Protein AF-A0A0L6WCF5-F1 (afdb_monomer)

pLDDT: mean 91.57, std 10.22, range [34.69, 98.81]

Nearest PDB structures (foldseek):
  6hqv-assembly1_A  TM=8.364E-01  e=4.721E-19  Thermochaetoides thermophila DSM 1495
  6hqv-assembly1_B  TM=8.122E-01  e=1.112E-18  Thermochaetoides thermophila DSM 1495
  5swv-assembly1_C  TM=8.448E-01  e=2.293E-17  Schizosaccharomyces pombe 972h-
  1d1t-assembly1_B  TM=5.766E-01  e=4.416E-03  Homo sapiens
  1n8k-assembly1_B  TM=5.590E-01  e=5.242E-03  Equus caballus

Secondary structure (DSSP, 8-state):
---------SS--HHHHHHHTSTT--EEE--TTTTTTTGGGSSEE-HHHHHHT---EEEEEEETTEEEEEEE-HHHHHHHHHHHHHHHHH-TTS---TT--PPTTS-EEEEE-SSHHHHHHHHHHHHTT--SEEEE-S-HHHHHHHHHHTTTS-EEE--SHHHHHHHHSSTT---EEEEEE-S-SPPP-SHHHHHHHHHHHHHHHS---PPPPPSSSSPPPSS-EEEE---SSSS-HHHHHHHHTT-EEE-HHHHHHHHHHHHHHHHHHT--SHHHHH-TTSS-HHHHHHHHHHHHHPPPP---S----GGGT---S------

Solvent-accessible surface area (backbone atoms only — not comparable to full-atom values): 18101 Å² total; per-residue (Å²): 133,91,83,88,82,90,80,53,43,73,52,85,46,70,72,57,50,54,48,63,73,32,90,88,40,62,56,46,81,41,55,85,73,33,21,47,71,48,54,86,78,39,79,39,68,35,72,66,16,60,54,48,57,33,28,35,31,38,26,43,26,81,50,100,90,55,66,40,41,35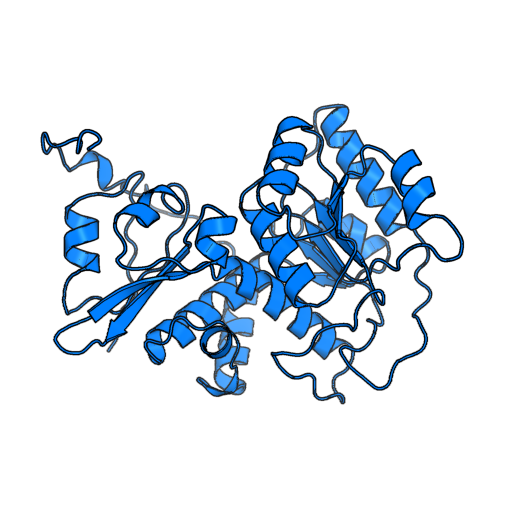,28,29,44,37,64,24,47,2,51,36,50,39,51,53,50,56,50,40,71,75,36,81,89,56,89,75,62,86,81,55,26,36,52,82,76,69,25,14,28,38,38,29,40,56,51,61,60,28,45,29,47,52,52,23,39,44,67,38,26,30,38,53,31,37,36,34,48,75,50,66,67,37,48,50,51,46,46,61,56,40,66,92,53,63,70,45,79,40,76,36,51,68,46,44,46,68,58,54,62,45,92,87,36,64,48,69,48,38,34,38,40,44,48,76,64,64,82,66,81,48,73,54,48,44,34,46,53,49,27,52,49,54,62,50,65,53,83,85,74,75,69,84,82,64,95,69,58,52,78,75,54,94,43,39,36,38,35,32,58,41,45,68,56,64,77,31,71,66,52,52,53,37,41,75,55,60,31,41,66,40,48,14,58,57,26,50,50,37,18,51,51,15,48,53,39,13,42,74,67,38,33,82,46,71,63,44,34,56,48,60,69,80,75,32,62,69,54,53,52,49,51,49,54,49,64,73,67,54,75,88,81,75,81,89,63,83,84,65,53,54,55,76,76,61,89,61,99,66,78,80,70,92,127

Foldseek 3Di:
DDDDDDDFAQADDPVNLCQCQDPNDLWDFADPPCQLRCVVSFPEEDPLCVLLSGFGIWFWADDDPGTTTYTDDLLLQLLLLLVVVLLCVQPVPDDADLQFADAALQAAEEEEEQHSSSLSNCVSNVSNRHPDYEYEYLDVVSVVSSCVSPVVHNYHYDQALVSCCVQPVDDVHGHHQEYEYDDELDDQDDPSSVRSVRNLLSNLQRDDDQDDADPGGRHRGPARAYEYLHVVPQCGPSLVSSVVSRHHYHGNLSSVLLSVQLNVQCSVVSHNDPCSSRDCPSVHPVVSVVSSVVSVPDDDDDDPDDDDHPNVVPPDPDPPPDD

Sequence (323 aa):
MNTYELWSTSKVTNAMLQTLFSEDCGGAAVTMPIKAAVMPYLDEISLESRIMGACNTIVKVPTNGGYKLVGQNTDILGIRNVLLRALRSQFPTRIISPEASYPAETGAGVIIGGGATTRSAAHALALLGLSPLFLVNRDPAEVEAVQSSLSHLTIIHLKNSDDVETYLGQSGSPKVLMMVGAIPATAPVTPEERGVYSTVTTILIIPYVKPAQIDEGLPFPDKRMFLEMTYKPRSTPMLKVALAHGWHGIDGIQATIEQGLAQQRMWYLSDPSLRAGSDRSIFGIELEDSTRKLGESMNDIIPTCTEVDRALFNDDADALTDH

Structure (mmCIF, N/CA/C/O backbone):
data_AF-A0A0L6WCF5-F1
#
_entry.id   AF-A0A0L6WCF5-F1
#
loop_
_atom_site.group_PDB
_atom_site.id
_atom_site.type_symbol
_atom_site.label_atom_id
_atom_site.label_alt_id
_atom_site.label_comp_id
_atom_site.label_asym_id
_atom_site.label_entity_id
_atom_site.label_seq_id
_atom_site.pdbx_PDB_ins_code
_atom_site.Cartn_x
_atom_site.Cartn_y
_atom_site.Cartn_z
_atom_site.occupancy
_atom_site.B_iso_or_equiv
_atom_site.auth_seq_id
_atom_site.auth_comp_id
_atom_site.auth_asym_id
_atom_site.auth_atom_id
_atom_site.pdbx_PDB_model_num
ATOM 1 N N . MET A 1 1 ? 5.079 -13.343 -27.731 1.00 66.06 1 MET A N 1
ATOM 2 C CA . MET A 1 1 ? 4.719 -13.918 -26.417 1.00 66.06 1 MET A CA 1
ATOM 3 C C . MET A 1 1 ? 5.589 -13.200 -25.409 1.00 66.06 1 MET A C 1
ATOM 5 O O . MET A 1 1 ? 6.790 -13.176 -25.627 1.00 66.06 1 MET A O 1
ATOM 9 N N . ASN A 1 2 ? 5.001 -12.555 -24.404 1.00 82.81 2 ASN A N 1
ATOM 10 C CA . ASN A 1 2 ? 5.774 -11.812 -23.406 1.00 82.81 2 ASN A CA 1
ATOM 11 C C . ASN A 1 2 ? 6.258 -12.789 -22.329 1.00 82.81 2 ASN A C 1
ATOM 13 O O . ASN A 1 2 ? 5.497 -13.670 -21.924 1.00 82.81 2 ASN A O 1
ATOM 17 N N . THR A 1 3 ? 7.501 -12.641 -21.883 1.00 91.88 3 THR A N 1
ATOM 18 C CA . THR A 1 3 ? 8.080 -13.414 -20.779 1.00 91.88 3 THR A CA 1
ATOM 19 C C . THR A 1 3 ? 8.277 -12.516 -19.560 1.00 91.88 3 THR A C 1
ATOM 21 O O . THR A 1 3 ? 8.364 -11.295 -19.677 1.00 91.88 3 THR A O 1
ATOM 24 N N . TYR A 1 4 ? 8.296 -13.122 -18.374 1.00 92.81 4 TYR A N 1
ATOM 25 C CA . TYR A 1 4 ? 8.634 -12.448 -17.125 1.00 92.81 4 TYR A CA 1
ATOM 26 C C . TYR A 1 4 ? 9.780 -13.218 -16.478 1.00 92.81 4 TYR A C 1
ATOM 28 O O . TYR A 1 4 ? 9.655 -14.420 -16.241 1.00 92.81 4 TYR A O 1
ATOM 36 N N . GLU A 1 5 ? 10.892 -12.541 -16.209 1.00 92.19 5 GLU A N 1
ATOM 37 C CA . GLU A 1 5 ? 12.135 -13.180 -15.778 1.00 92.19 5 GLU A CA 1
ATOM 38 C C . GLU A 1 5 ? 12.673 -12.551 -14.494 1.00 92.19 5 GLU A C 1
ATOM 40 O O . GLU A 1 5 ? 12.514 -11.357 -14.240 1.00 92.19 5 GLU A O 1
ATOM 45 N N . LEU A 1 6 ? 13.323 -13.373 -13.667 1.00 91.69 6 LEU A N 1
ATOM 46 C CA . LEU A 1 6 ? 13.958 -12.912 -12.437 1.00 91.69 6 LEU A CA 1
ATOM 47 C C . LEU A 1 6 ? 15.334 -12.299 -12.735 1.00 91.69 6 LEU A C 1
ATOM 49 O O . LEU A 1 6 ? 16.196 -12.923 -13.366 1.00 91.69 6 LEU A O 1
ATOM 53 N N . TRP A 1 7 ? 15.570 -11.111 -12.178 1.00 92.25 7 TRP A N 1
ATOM 54 C CA . TRP A 1 7 ? 16.884 -10.479 -12.115 1.00 92.25 7 TRP A CA 1
ATOM 55 C C . TRP A 1 7 ? 17.274 -10.197 -10.667 1.00 92.25 7 TRP A C 1
ATOM 57 O O . TRP A 1 7 ? 16.956 -9.143 -10.124 1.00 92.25 7 TRP A O 1
ATOM 67 N N . SER A 1 8 ? 17.955 -11.152 -10.031 1.00 92.06 8 SER A N 1
ATOM 68 C CA . SER A 1 8 ? 18.426 -10.973 -8.657 1.00 92.06 8 SER A CA 1
ATOM 69 C C . SER A 1 8 ? 19.696 -10.123 -8.613 1.00 92.06 8 SER A C 1
ATOM 71 O O . SER A 1 8 ? 20.672 -10.404 -9.314 1.00 92.06 8 SER A O 1
ATOM 73 N N . THR A 1 9 ? 19.657 -9.048 -7.828 1.00 93.06 9 THR A N 1
ATOM 74 C CA . THR A 1 9 ? 20.777 -8.127 -7.625 1.00 93.06 9 THR A CA 1
ATOM 75 C C . THR A 1 9 ? 20.616 -7.348 -6.317 1.00 93.06 9 THR A C 1
ATOM 77 O O . THR A 1 9 ? 19.511 -6.921 -5.977 1.00 93.06 9 THR A O 1
ATOM 80 N N . SER A 1 10 ? 21.712 -7.115 -5.593 1.00 92.56 10 SER A N 1
ATOM 81 C CA . SER A 1 10 ? 21.728 -6.278 -4.380 1.00 92.56 10 SER A CA 1
ATOM 82 C C . SER A 1 10 ? 21.939 -4.782 -4.648 1.00 92.56 10 SER A C 1
ATOM 84 O O . SER A 1 10 ? 21.712 -3.960 -3.759 1.00 92.56 10 SER A O 1
ATOM 86 N N . LYS A 1 11 ? 22.333 -4.401 -5.870 1.00 94.62 11 LYS A N 1
ATOM 87 C CA . LYS A 1 11 ? 22.524 -3.004 -6.303 1.00 94.62 11 LYS A CA 1
ATOM 88 C C . LYS A 1 11 ? 22.075 -2.795 -7.749 1.00 94.62 11 LYS A C 1
ATOM 90 O O . LYS A 1 11 ? 21.901 -3.754 -8.501 1.00 94.62 11 LYS A O 1
ATOM 95 N N . VAL A 1 12 ? 21.899 -1.540 -8.150 1.00 94.44 12 VAL A N 1
ATOM 96 C CA . VAL A 1 12 ? 21.701 -1.191 -9.565 1.00 94.44 12 VAL A CA 1
ATOM 97 C C . VAL A 1 12 ? 23.003 -1.484 -10.318 1.00 94.44 12 VAL A C 1
ATOM 99 O O . VAL A 1 12 ? 24.070 -1.065 -9.875 1.00 94.44 12 VAL A O 1
ATOM 102 N N . THR A 1 13 ? 22.933 -2.222 -11.427 1.00 94.44 13 THR A N 1
ATOM 103 C CA . THR A 1 13 ? 24.102 -2.560 -12.258 1.00 94.44 13 THR A CA 1
ATOM 104 C C . THR A 1 13 ? 23.927 -2.061 -13.688 1.00 94.44 13 THR A C 1
ATOM 106 O O . THR A 1 13 ? 22.805 -1.971 -14.187 1.00 94.44 13 THR A O 1
ATOM 109 N N . ASN A 1 14 ? 25.038 -1.808 -14.386 1.00 92.69 14 ASN A N 1
ATOM 110 C CA . ASN A 1 14 ? 25.011 -1.382 -15.789 1.00 92.69 14 ASN A CA 1
ATOM 111 C C . ASN A 1 14 ? 24.304 -2.396 -16.698 1.00 92.69 14 ASN A C 1
ATOM 113 O O . ASN A 1 14 ? 23.508 -1.999 -17.539 1.00 92.69 14 ASN A O 1
ATOM 117 N N . ALA A 1 15 ? 24.518 -3.699 -16.491 1.00 93.38 15 ALA A N 1
ATOM 118 C CA . ALA A 1 15 ? 23.841 -4.746 -17.262 1.00 93.38 15 ALA A CA 1
ATOM 119 C C . ALA A 1 15 ? 22.312 -4.725 -17.065 1.00 93.38 15 ALA A C 1
ATOM 121 O O . ALA A 1 15 ? 21.549 -4.901 -18.019 1.00 93.38 15 ALA A O 1
ATOM 122 N N . MET A 1 16 ? 21.854 -4.460 -15.835 1.00 94.00 16 MET A N 1
ATOM 123 C CA . MET A 1 16 ? 20.431 -4.279 -15.549 1.00 94.00 16 MET A CA 1
ATOM 124 C C . MET A 1 16 ? 19.887 -3.038 -16.266 1.00 94.00 16 MET A C 1
ATOM 126 O O . MET A 1 16 ? 18.845 -3.124 -16.908 1.00 94.00 16 MET A O 1
ATOM 130 N N . LEU A 1 17 ? 20.597 -1.906 -16.201 1.00 94.50 17 LEU A N 1
ATOM 131 C CA . LEU A 1 17 ? 20.195 -0.673 -16.883 1.00 94.50 17 LEU A CA 1
ATOM 132 C C . LEU A 1 17 ? 20.146 -0.858 -18.404 1.00 94.50 17 LEU A C 1
ATOM 134 O O . LEU A 1 17 ? 19.138 -0.530 -19.015 1.00 94.50 17 LEU A O 1
ATOM 138 N N . GLN A 1 18 ? 21.169 -1.458 -19.015 1.00 94.12 18 GLN A N 1
ATOM 139 C CA . GLN A 1 18 ? 21.180 -1.774 -20.449 1.00 94.12 18 GLN A CA 1
ATOM 140 C C . GLN A 1 18 ? 19.970 -2.620 -20.857 1.00 94.12 18 GLN A C 1
ATOM 142 O O . GLN A 1 18 ? 19.358 -2.356 -21.887 1.00 94.12 18 GLN A O 1
ATOM 147 N N . THR A 1 19 ? 19.589 -3.595 -20.026 1.00 94.00 19 THR A N 1
ATOM 148 C CA . THR A 1 19 ? 18.393 -4.413 -20.265 1.00 94.00 19 THR A CA 1
ATOM 149 C C . THR A 1 19 ? 17.117 -3.577 -20.146 1.00 94.00 19 THR A C 1
ATOM 151 O O . THR A 1 19 ? 16.287 -3.614 -21.051 1.00 94.00 19 THR A O 1
ATOM 154 N N . LEU A 1 20 ? 16.967 -2.782 -19.080 1.00 93.62 20 LEU A N 1
ATOM 155 C CA . LEU A 1 20 ? 15.801 -1.910 -18.861 1.00 93.62 20 LEU A CA 1
ATOM 156 C C . LEU A 1 20 ? 15.606 -0.895 -19.996 1.00 93.62 20 LEU A C 1
ATOM 158 O O . LEU A 1 20 ? 14.480 -0.647 -20.422 1.00 93.62 20 LEU A O 1
ATOM 162 N N . PHE A 1 21 ? 16.706 -0.336 -20.500 1.00 92.94 21 PHE A N 1
ATOM 163 C CA . PHE A 1 21 ? 16.728 0.604 -21.614 1.00 92.94 21 PHE A CA 1
ATOM 164 C C . PHE A 1 21 ? 16.797 -0.078 -22.985 1.00 92.94 21 PHE A C 1
ATOM 166 O O . PHE A 1 21 ? 16.909 0.634 -23.970 1.00 92.94 21 PHE A O 1
ATOM 173 N N . SER A 1 22 ? 16.731 -1.405 -23.103 1.00 92.31 22 SER A N 1
ATOM 174 C CA . SER A 1 22 ? 16.672 -2.079 -24.412 1.00 92.31 22 SER A CA 1
ATOM 175 C C . SER A 1 22 ? 15.265 -2.014 -25.005 1.00 92.31 22 SER A C 1
ATOM 177 O O . SER A 1 22 ? 14.292 -1.904 -24.261 1.00 92.31 22 SER A O 1
ATOM 179 N N . GLU A 1 23 ? 15.118 -2.109 -26.330 1.00 88.56 23 GLU A N 1
ATOM 180 C CA . GLU A 1 23 ? 13.801 -2.126 -26.989 1.00 88.56 23 GLU A CA 1
ATOM 181 C C . GLU A 1 23 ? 12.930 -3.313 -26.549 1.00 88.56 23 GLU A C 1
ATOM 183 O O . GLU A 1 23 ? 11.724 -3.134 -26.373 1.00 88.56 23 GLU A O 1
ATOM 188 N N . ASP A 1 24 ? 13.548 -4.459 -26.251 1.00 88.56 24 ASP A N 1
ATOM 189 C CA . ASP A 1 24 ? 12.879 -5.717 -25.895 1.00 88.56 24 ASP A CA 1
ATOM 190 C C . ASP A 1 24 ? 12.283 -5.737 -24.475 1.00 88.56 24 ASP A C 1
ATOM 192 O O . ASP A 1 24 ? 11.433 -6.573 -24.161 1.00 88.56 24 ASP A O 1
ATOM 196 N N . CYS A 1 25 ? 12.693 -4.816 -23.596 1.00 92.12 25 CYS A N 1
ATOM 197 C CA . CYS A 1 25 ? 12.135 -4.720 -22.249 1.00 92.12 25 CYS A CA 1
ATOM 198 C C . CYS A 1 25 ? 10.837 -3.899 -22.245 1.00 92.12 25 CYS A C 1
ATOM 200 O O . CYS A 1 25 ? 10.839 -2.721 -22.607 1.00 92.12 25 CYS A O 1
ATOM 202 N N . GLY A 1 26 ? 9.732 -4.508 -21.797 1.00 91.75 26 GLY A N 1
ATOM 203 C CA . GLY A 1 26 ? 8.421 -3.851 -21.665 1.00 91.75 26 GLY A CA 1
ATOM 204 C C . GLY A 1 26 ? 8.193 -3.106 -20.340 1.00 91.75 26 GLY A C 1
ATOM 205 O O . GLY A 1 26 ? 7.225 -2.358 -20.211 1.00 91.75 26 GLY A O 1
ATOM 206 N N . GLY A 1 27 ? 9.066 -3.300 -19.350 1.00 95.94 27 GLY A N 1
ATOM 207 C CA . GLY A 1 27 ? 8.931 -2.766 -17.994 1.00 95.94 27 GLY A CA 1
ATOM 208 C C . GLY A 1 27 ? 9.514 -3.722 -16.954 1.00 95.94 27 GLY A C 1
ATOM 209 O O . GLY A 1 27 ? 9.942 -4.826 -17.287 1.00 95.94 27 GLY A O 1
ATOM 210 N N . ALA A 1 28 ? 9.538 -3.306 -15.687 1.00 97.50 28 ALA A N 1
ATOM 211 C CA . ALA A 1 28 ? 10.078 -4.136 -14.608 1.00 97.50 28 ALA A CA 1
ATOM 212 C C . ALA A 1 28 ? 9.395 -3.878 -13.263 1.00 97.50 28 ALA A C 1
ATOM 214 O O . ALA A 1 28 ? 9.110 -2.732 -12.910 1.00 97.50 28 ALA A O 1
ATOM 215 N N . ALA A 1 29 ? 9.174 -4.937 -12.479 1.00 97.88 29 ALA A N 1
ATOM 216 C CA . ALA A 1 29 ? 8.937 -4.787 -11.048 1.00 97.88 29 ALA A CA 1
ATOM 217 C C . ALA A 1 29 ? 10.278 -4.687 -10.320 1.00 97.88 29 ALA A C 1
ATOM 219 O O . ALA A 1 29 ? 11.235 -5.385 -10.648 1.00 97.88 29 ALA A O 1
ATOM 220 N N . VAL A 1 30 ? 10.322 -3.853 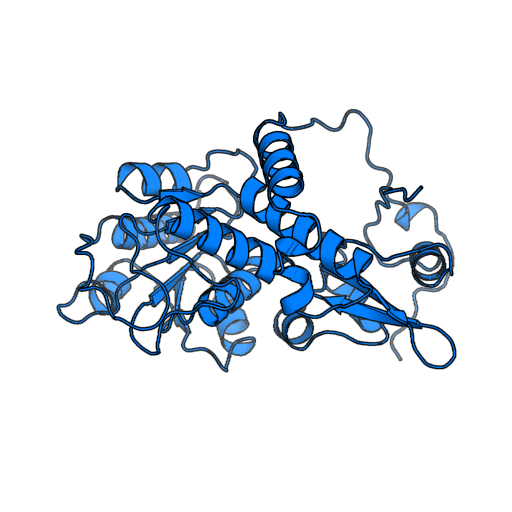-9.289 1.00 96.56 30 VAL A N 1
ATOM 221 C CA . VAL A 1 30 ? 11.508 -3.613 -8.473 1.00 96.56 30 VAL A CA 1
ATOM 222 C C . VAL A 1 30 ? 11.162 -3.927 -7.024 1.00 96.56 30 VAL A C 1
ATOM 224 O O . VAL A 1 30 ? 10.176 -3.432 -6.478 1.00 96.56 30 VAL A O 1
ATOM 227 N N . THR A 1 31 ? 11.974 -4.759 -6.382 1.00 92.69 31 THR A N 1
ATOM 228 C CA . THR A 1 31 ? 11.816 -5.097 -4.965 1.00 92.69 31 THR A CA 1
ATOM 229 C C . THR A 1 31 ? 13.064 -4.730 -4.164 1.00 92.69 31 THR A C 1
ATOM 231 O O . THR A 1 31 ? 13.995 -4.112 -4.683 1.00 92.69 31 THR A O 1
ATOM 234 N N . MET A 1 32 ? 13.046 -5.012 -2.861 1.00 89.31 32 MET A N 1
ATOM 235 C CA . MET A 1 32 ? 14.201 -4.806 -1.990 1.00 89.31 32 MET A CA 1
ATOM 236 C C . MET A 1 32 ? 15.462 -5.474 -2.570 1.00 89.31 32 MET A C 1
ATOM 238 O O . MET A 1 32 ? 15.351 -6.554 -3.143 1.00 89.31 32 MET A O 1
ATOM 242 N N . PRO A 1 33 ? 16.651 -4.874 -2.387 1.00 90.38 33 PRO A N 1
ATOM 243 C CA . PRO A 1 33 ? 16.916 -3.624 -1.662 1.00 90.38 33 PRO A CA 1
ATOM 244 C C . PRO A 1 33 ? 16.897 -2.365 -2.555 1.00 90.38 33 PRO A C 1
ATOM 246 O O . PRO A 1 33 ? 17.116 -1.263 -2.061 1.00 90.38 33 PRO A O 1
ATOM 249 N N . ILE A 1 34 ? 16.621 -2.491 -3.857 1.00 94.69 34 ILE A N 1
ATOM 250 C CA . ILE A 1 34 ? 16.926 -1.443 -4.850 1.00 94.69 34 ILE A CA 1
ATOM 251 C C . ILE A 1 34 ? 15.769 -0.482 -5.180 1.00 94.69 34 ILE A C 1
ATOM 253 O O . ILE A 1 34 ? 15.923 0.371 -6.052 1.00 94.69 34 ILE A O 1
ATOM 257 N N . LYS A 1 35 ? 14.629 -0.555 -4.472 1.00 94.94 35 LYS A N 1
ATOM 258 C CA . LYS A 1 35 ? 13.453 0.311 -4.730 1.00 94.94 35 LYS A CA 1
ATOM 259 C C . LYS A 1 35 ? 13.773 1.812 -4.720 1.00 94.94 35 LYS A C 1
ATOM 261 O O . LYS A 1 35 ? 13.204 2.560 -5.507 1.00 94.94 35 LYS A O 1
ATOM 266 N N . ALA A 1 36 ? 14.656 2.260 -3.828 1.00 93.88 36 ALA A N 1
ATOM 267 C CA . ALA A 1 36 ? 15.110 3.652 -3.792 1.00 93.88 36 ALA A CA 1
ATOM 268 C C . ALA A 1 36 ? 16.273 3.894 -4.769 1.00 93.88 36 ALA A C 1
ATOM 270 O O . ALA A 1 36 ? 16.288 4.882 -5.497 1.00 93.88 36 ALA A O 1
ATOM 271 N N . ALA A 1 37 ? 17.220 2.952 -4.823 1.00 95.81 37 ALA A N 1
ATOM 272 C CA . ALA A 1 37 ? 18.453 3.074 -5.596 1.00 95.81 37 ALA A CA 1
ATOM 273 C C . ALA A 1 37 ? 18.230 3.169 -7.113 1.00 95.81 37 ALA A C 1
ATOM 275 O O . ALA A 1 37 ? 19.064 3.736 -7.806 1.00 95.81 37 ALA A O 1
ATOM 276 N N . VAL A 1 38 ? 17.125 2.628 -7.638 1.00 96.75 38 VAL A N 1
ATOM 277 C CA . VAL A 1 38 ? 16.818 2.689 -9.075 1.00 96.75 38 VAL A CA 1
ATOM 278 C C . VAL A 1 38 ? 16.302 4.059 -9.527 1.00 96.75 38 VAL A C 1
ATOM 280 O O . VAL A 1 38 ? 16.435 4.399 -10.696 1.00 96.75 38 VAL A O 1
ATOM 283 N N . MET A 1 39 ? 15.733 4.861 -8.618 1.00 97.06 39 MET A N 1
ATOM 284 C CA . MET A 1 39 ? 15.027 6.102 -8.963 1.00 97.06 39 MET A CA 1
ATOM 285 C C . MET A 1 39 ? 15.882 7.135 -9.724 1.00 97.06 39 MET A C 1
ATOM 287 O O . MET A 1 39 ? 15.349 7.716 -10.666 1.00 97.06 39 MET A O 1
ATOM 291 N N . PRO A 1 40 ? 17.173 7.364 -9.393 1.00 97.31 40 PRO A N 1
ATOM 292 C CA . PRO A 1 40 ? 18.011 8.329 -10.114 1.00 97.31 40 PRO A CA 1
ATOM 293 C C . PRO A 1 40 ? 18.286 7.968 -11.580 1.00 97.31 40 PRO A C 1
ATOM 295 O O . PRO A 1 40 ? 18.721 8.824 -12.341 1.00 97.31 40 PRO A O 1
ATOM 298 N N . TYR A 1 41 ? 18.050 6.714 -11.975 1.00 97.25 41 TYR A N 1
ATOM 299 C CA . TYR A 1 41 ? 18.329 6.211 -13.321 1.00 97.25 41 TYR A CA 1
ATOM 300 C C . TYR A 1 41 ? 17.105 6.232 -14.245 1.00 97.25 41 TYR A C 1
ATOM 302 O O . TYR A 1 41 ? 17.206 5.784 -15.384 1.00 97.25 41 TYR A O 1
ATOM 310 N N . LEU A 1 42 ? 15.942 6.678 -13.762 1.00 97.12 42 LEU A N 1
ATOM 311 C CA . LEU A 1 42 ? 14.702 6.724 -14.540 1.00 97.12 42 LEU A CA 1
ATOM 312 C C . LEU A 1 42 ? 14.465 8.138 -15.078 1.00 97.12 42 LEU A C 1
ATOM 314 O O . LEU A 1 42 ? 14.786 9.117 -14.408 1.00 97.12 42 LEU A O 1
ATOM 318 N N . ASP A 1 43 ? 13.859 8.242 -16.262 1.00 96.75 43 ASP A N 1
ATOM 319 C CA . ASP A 1 43 ? 13.573 9.532 -16.902 1.00 96.75 43 ASP A CA 1
ATOM 320 C C . ASP A 1 43 ? 12.579 10.364 -16.088 1.00 96.75 43 ASP A C 1
ATOM 322 O O . ASP A 1 43 ? 12.699 11.585 -15.974 1.00 96.75 43 ASP A O 1
ATOM 326 N N . GLU A 1 44 ? 11.571 9.698 -15.522 1.00 97.12 44 GLU A N 1
ATOM 327 C CA . GLU A 1 44 ? 10.553 10.329 -14.696 1.00 97.12 44 GLU A CA 1
ATOM 328 C C . GLU A 1 44 ? 10.198 9.443 -13.503 1.00 97.12 44 GLU A C 1
ATOM 330 O O . GLU A 1 44 ? 10.220 8.217 -13.564 1.00 97.12 44 GLU A O 1
ATOM 335 N N . ILE A 1 45 ? 9.813 10.082 -12.403 1.00 97.38 45 ILE A N 1
ATOM 336 C CA . ILE A 1 45 ? 9.314 9.424 -11.194 1.00 97.38 45 ILE A CA 1
ATOM 337 C C . ILE A 1 45 ? 7.949 10.026 -10.875 1.00 97.38 45 ILE A C 1
ATOM 339 O O . ILE A 1 45 ? 7.755 11.237 -11.014 1.00 97.38 45 ILE A O 1
ATOM 343 N N . SER A 1 46 ? 6.993 9.216 -10.432 1.00 94.81 46 SER A N 1
ATOM 344 C CA . SER A 1 46 ? 5.700 9.735 -9.986 1.00 94.81 46 SER A CA 1
ATOM 345 C C . SER A 1 46 ? 5.831 10.596 -8.730 1.00 94.81 46 SER A C 1
ATOM 347 O O . SER A 1 46 ? 6.794 10.477 -7.966 1.00 94.81 46 SER A O 1
ATOM 349 N N . LEU A 1 47 ? 4.868 11.492 -8.502 1.00 91.31 47 LEU A N 1
ATOM 350 C CA . LEU A 1 47 ? 4.867 12.313 -7.290 1.00 91.31 47 LEU A CA 1
ATOM 351 C C . LEU A 1 47 ? 4.836 11.421 -6.044 1.00 91.31 47 LEU A C 1
ATOM 353 O O . LEU A 1 47 ? 5.620 11.619 -5.121 1.00 91.31 47 LEU A O 1
ATOM 357 N N . GLU A 1 48 ? 3.998 10.393 -6.065 1.00 89.94 48 GLU A N 1
ATOM 358 C CA . GLU A 1 48 ? 3.851 9.410 -5.003 1.00 89.94 48 GLU A CA 1
ATOM 359 C C . GLU A 1 48 ? 5.174 8.682 -4.746 1.00 89.94 48 GLU A C 1
ATOM 361 O O . GLU A 1 48 ? 5.633 8.630 -3.609 1.00 89.94 48 GLU A O 1
ATOM 366 N N . SER A 1 49 ? 5.848 8.191 -5.791 1.00 92.81 49 SER A N 1
ATOM 367 C CA . SER A 1 49 ? 7.128 7.482 -5.646 1.00 92.81 49 SER A CA 1
ATOM 368 C C . SER A 1 49 ? 8.231 8.387 -5.087 1.00 92.81 49 SER A C 1
ATOM 370 O O . SER A 1 49 ? 9.028 7.933 -4.264 1.00 92.81 49 SER A O 1
ATOM 372 N N . ARG A 1 50 ? 8.249 9.678 -5.466 1.00 91.56 50 ARG A N 1
ATOM 373 C CA . ARG A 1 50 ? 9.151 10.682 -4.872 1.00 91.56 50 ARG A CA 1
ATOM 374 C C . ARG A 1 50 ? 8.876 10.878 -3.384 1.00 91.56 50 ARG A C 1
ATOM 376 O O . ARG A 1 50 ? 9.808 10.797 -2.593 1.00 91.56 50 ARG A O 1
ATOM 383 N N . ILE A 1 51 ? 7.615 11.097 -3.006 1.00 87.25 51 ILE A N 1
ATOM 384 C CA . ILE A 1 51 ? 7.208 11.307 -1.606 1.00 87.25 51 ILE A CA 1
ATOM 385 C C . ILE A 1 51 ? 7.532 10.065 -0.756 1.00 87.25 51 ILE A C 1
ATOM 387 O O . ILE A 1 51 ? 8.032 10.187 0.360 1.00 87.25 51 ILE A O 1
ATOM 391 N N . MET A 1 52 ? 7.290 8.856 -1.275 1.00 88.12 52 MET A N 1
ATOM 392 C CA . MET A 1 52 ? 7.574 7.611 -0.549 1.00 88.12 52 MET A CA 1
ATOM 393 C C . MET A 1 52 ? 9.077 7.298 -0.455 1.00 88.12 52 MET A C 1
ATOM 395 O O . MET A 1 52 ? 9.482 6.518 0.419 1.00 88.12 52 MET A O 1
ATOM 399 N N . GLY A 1 53 ? 9.883 7.866 -1.361 1.00 89.56 53 GLY A N 1
ATOM 400 C CA . GLY A 1 53 ? 11.294 7.527 -1.549 1.00 89.56 53 GLY A CA 1
ATOM 401 C C . GLY A 1 53 ? 11.497 6.099 -2.061 1.00 89.56 53 GLY A C 1
ATOM 402 O O . GLY A 1 53 ? 12.451 5.435 -1.661 1.00 89.56 53 GLY A O 1
ATOM 403 N N . ALA A 1 54 ? 10.558 5.579 -2.856 1.00 92.44 54 ALA A N 1
ATOM 404 C CA . ALA A 1 54 ? 10.598 4.207 -3.351 1.00 92.44 54 ALA A CA 1
ATOM 405 C C . ALA A 1 54 ? 9.844 4.055 -4.677 1.00 92.44 54 ALA A C 1
ATOM 407 O O . ALA A 1 54 ? 8.718 4.532 -4.818 1.00 92.44 54 ALA A O 1
ATOM 408 N N . CYS A 1 55 ? 10.443 3.312 -5.607 1.00 95.44 55 CYS A N 1
ATOM 409 C CA . CYS A 1 55 ? 9.866 2.885 -6.875 1.00 95.44 55 CYS A CA 1
ATOM 410 C C . CYS A 1 55 ? 9.874 1.351 -6.931 1.00 95.44 55 CYS A C 1
ATOM 412 O O . CYS A 1 55 ? 10.928 0.728 -6.817 1.00 95.44 55 CYS A O 1
ATOM 414 N N . ASN A 1 56 ? 8.703 0.733 -7.097 1.00 96.94 56 ASN A N 1
ATOM 415 C CA . ASN A 1 56 ? 8.575 -0.723 -7.231 1.00 96.94 56 ASN A CA 1
ATOM 416 C C . ASN A 1 56 ? 8.153 -1.151 -8.652 1.00 96.94 56 ASN A C 1
ATOM 418 O O . ASN A 1 56 ? 7.991 -2.341 -8.906 1.00 96.94 56 ASN A O 1
ATOM 422 N N . THR A 1 57 ? 7.903 -0.199 -9.557 1.00 98.19 57 THR A N 1
ATOM 423 C CA . THR A 1 57 ? 7.349 -0.450 -10.893 1.00 98.19 57 THR A CA 1
ATOM 424 C C . THR A 1 57 ? 7.954 0.519 -11.892 1.00 98.19 57 THR A C 1
ATOM 426 O O . THR A 1 57 ? 7.824 1.724 -11.731 1.00 98.19 57 THR A O 1
ATOM 429 N N . ILE A 1 58 ? 8.578 0.001 -12.939 1.00 98.31 58 ILE A N 1
ATOM 430 C CA . ILE A 1 58 ? 9.110 0.780 -14.054 1.00 98.31 58 ILE A CA 1
ATOM 431 C C . ILE A 1 58 ? 8.208 0.519 -15.252 1.00 98.31 58 ILE A C 1
ATOM 433 O O . ILE A 1 58 ? 8.033 -0.633 -15.658 1.00 98.31 58 ILE A O 1
ATOM 437 N N . VAL A 1 59 ? 7.624 1.583 -15.794 1.00 98.06 59 VAL A N 1
ATOM 438 C CA . VAL A 1 59 ? 6.750 1.544 -16.968 1.00 98.06 59 VAL A CA 1
ATOM 439 C C . VAL A 1 59 ? 7.469 2.213 -18.126 1.00 98.06 59 VAL A C 1
ATOM 441 O O . VAL A 1 59 ? 7.970 3.327 -17.988 1.00 98.06 59 VAL A O 1
ATOM 444 N N . LYS A 1 60 ? 7.510 1.542 -19.274 1.00 96.75 60 LYS A N 1
ATOM 445 C CA . LYS A 1 60 ? 8.066 2.105 -20.500 1.00 96.75 60 LYS A CA 1
ATOM 446 C C . LYS A 1 60 ? 6.968 2.823 -21.273 1.00 96.75 60 LYS A C 1
ATOM 448 O O . LYS A 1 60 ? 5.999 2.195 -21.690 1.00 96.75 60 LYS A O 1
ATOM 453 N N . VAL A 1 61 ? 7.114 4.134 -21.435 1.00 96.12 61 VAL A N 1
ATOM 454 C CA . VAL A 1 61 ? 6.096 5.016 -22.017 1.00 96.12 61 VAL A CA 1
ATOM 455 C C . VAL A 1 61 ? 6.592 5.554 -23.360 1.00 96.12 61 VAL A C 1
ATOM 457 O O . VAL A 1 61 ? 7.627 6.224 -23.380 1.00 96.12 61 VAL A O 1
ATOM 460 N N . PRO A 1 62 ? 5.894 5.291 -24.479 1.00 94.44 62 PRO A N 1
ATOM 461 C CA . PRO A 1 62 ? 6.253 5.827 -25.786 1.00 94.44 62 PRO A CA 1
ATOM 462 C C . PRO A 1 62 ? 6.290 7.358 -25.801 1.00 94.44 62 PRO A C 1
ATOM 464 O O . PRO A 1 62 ? 5.435 8.027 -25.221 1.00 94.44 62 PRO A O 1
ATOM 467 N N . THR A 1 63 ? 7.260 7.920 -26.515 1.00 93.81 63 THR A N 1
ATOM 468 C CA . THR A 1 63 ? 7.379 9.361 -26.757 1.00 93.81 63 THR A CA 1
ATOM 469 C C . THR A 1 63 ? 7.625 9.643 -28.237 1.00 93.81 63 THR A C 1
ATOM 471 O O . THR A 1 63 ? 7.878 8.738 -29.035 1.00 93.81 63 THR A O 1
ATOM 474 N N . ASN A 1 64 ? 7.573 10.920 -28.625 1.00 89.56 64 ASN A N 1
ATOM 475 C CA . ASN A 1 64 ? 7.974 11.339 -29.965 1.00 89.56 64 ASN A CA 1
ATOM 476 C C . ASN A 1 64 ? 9.493 11.152 -30.124 1.00 89.56 64 ASN A C 1
ATOM 478 O O . ASN A 1 64 ? 10.263 12.036 -29.757 1.00 89.56 64 ASN A O 1
ATOM 482 N N . GLY A 1 65 ? 9.909 10.004 -30.664 1.00 85.31 65 GLY A N 1
ATOM 483 C CA . GLY A 1 65 ? 11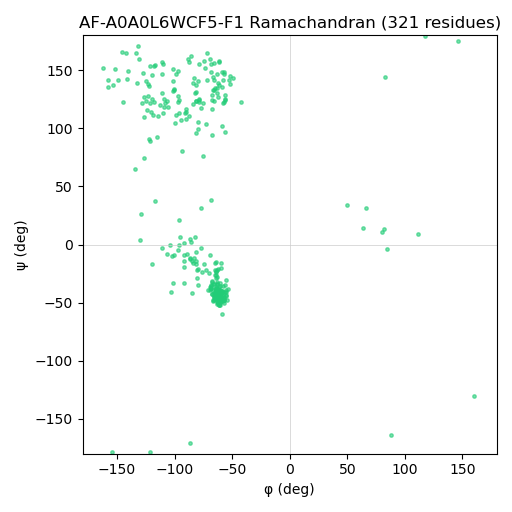.316 9.673 -30.918 1.00 85.31 65 GLY A CA 1
ATOM 484 C C . GLY A 1 65 ? 11.901 8.561 -30.043 1.00 85.31 65 GLY A C 1
ATOM 485 O O . GLY A 1 65 ? 13.107 8.349 -30.101 1.00 85.31 65 GLY A O 1
ATOM 486 N N . GLY A 1 66 ? 11.085 7.848 -29.256 1.00 91.62 66 GLY A N 1
ATOM 487 C CA . GLY A 1 66 ? 11.547 6.711 -28.458 1.00 91.62 66 GLY A CA 1
ATOM 488 C C . GLY A 1 66 ? 10.592 6.372 -27.317 1.00 91.62 66 GLY A C 1
ATOM 489 O O . GLY A 1 66 ? 9.384 6.239 -27.514 1.00 91.62 66 GLY A O 1
ATOM 490 N N . TYR A 1 67 ? 11.139 6.236 -26.114 1.00 94.44 67 TYR A N 1
ATOM 491 C CA . TYR A 1 67 ? 10.394 5.981 -24.884 1.00 94.44 67 TYR A CA 1
ATOM 492 C C . TYR A 1 67 ? 11.051 6.680 -23.699 1.00 94.44 67 TYR A C 1
ATOM 494 O O . TYR A 1 67 ? 12.197 7.116 -23.772 1.00 94.44 67 TYR A O 1
ATOM 502 N N . LYS A 1 68 ? 10.301 6.760 -22.605 1.00 95.62 68 LYS A N 1
ATOM 503 C CA . LYS A 1 68 ? 10.781 7.116 -21.274 1.00 95.62 68 LYS A CA 1
ATOM 504 C C . LYS A 1 68 ? 10.514 5.970 -20.312 1.00 95.62 68 LYS A C 1
ATOM 506 O O . LYS A 1 68 ? 9.489 5.295 -20.423 1.00 95.62 68 LYS A O 1
ATOM 511 N N . LEU A 1 69 ? 11.401 5.778 -19.349 1.00 97.56 69 LEU A N 1
ATOM 512 C CA . LEU A 1 69 ? 11.177 4.919 -18.198 1.00 97.56 69 LEU A CA 1
ATOM 513 C C . LEU A 1 69 ? 10.577 5.752 -17.064 1.00 97.56 69 LEU A C 1
ATOM 515 O O . LEU A 1 69 ? 11.226 6.636 -16.507 1.00 97.56 69 LEU A O 1
ATOM 519 N N . VAL A 1 70 ? 9.323 5.458 -16.723 1.00 98.00 70 VAL A N 1
ATOM 520 C CA . VAL A 1 70 ? 8.571 6.147 -15.672 1.00 98.00 70 VAL A CA 1
ATOM 521 C C . VAL A 1 70 ? 8.459 5.247 -14.444 1.00 98.00 70 VAL A C 1
ATOM 523 O O . VAL A 1 70 ? 7.870 4.165 -14.500 1.00 98.00 70 VAL A O 1
ATOM 526 N N . GLY A 1 71 ? 9.018 5.700 -13.324 1.00 97.81 71 GLY A N 1
ATOM 527 C CA . GLY A 1 71 ? 8.964 5.021 -12.035 1.00 97.81 71 GLY A CA 1
ATOM 528 C C . GLY A 1 71 ? 7.661 5.279 -11.278 1.00 97.81 71 GLY A C 1
ATOM 529 O O . GLY A 1 71 ? 7.242 6.423 -11.092 1.00 97.81 71 GLY A O 1
ATOM 530 N N . GLN A 1 72 ? 7.043 4.200 -10.810 1.00 97.44 72 GLN A N 1
ATOM 531 C CA . GLN A 1 72 ? 5.783 4.157 -10.077 1.00 97.44 72 GLN A CA 1
ATOM 532 C C . GLN A 1 72 ? 5.914 3.310 -8.804 1.00 97.44 72 GLN A C 1
ATOM 534 O O . GLN A 1 72 ? 6.782 2.436 -8.680 1.00 97.44 72 GLN A O 1
ATOM 539 N N . ASN A 1 73 ? 4.998 3.538 -7.861 1.00 95.94 73 ASN A N 1
ATOM 540 C CA . ASN A 1 73 ? 4.886 2.763 -6.633 1.00 95.94 73 ASN A CA 1
ATOM 541 C C . ASN A 1 73 ? 3.497 2.117 -6.531 1.00 95.94 73 ASN A C 1
ATOM 543 O O . ASN A 1 73 ? 2.554 2.667 -5.964 1.00 95.94 73 ASN A O 1
ATOM 547 N N . THR A 1 74 ? 3.378 0.916 -7.088 1.00 97.00 74 THR A N 1
ATOM 548 C CA . THR A 1 74 ? 2.157 0.107 -7.075 1.00 97.00 74 THR A CA 1
ATOM 549 C C . THR A 1 74 ? 1.898 -0.585 -5.736 1.00 97.00 74 THR A C 1
ATOM 551 O O . THR A 1 74 ? 0.831 -1.173 -5.594 1.00 97.00 74 THR A O 1
ATOM 554 N N . ASP A 1 75 ? 2.778 -0.482 -4.725 1.00 96.19 75 ASP A N 1
ATOM 555 C CA . ASP A 1 75 ? 2.451 -0.948 -3.362 1.00 96.19 75 ASP A CA 1
ATOM 556 C C . ASP A 1 75 ? 1.244 -0.161 -2.814 1.00 96.19 75 ASP A C 1
ATOM 558 O O . ASP A 1 75 ? 0.351 -0.733 -2.188 1.00 96.19 75 ASP A O 1
ATOM 562 N N . ILE A 1 76 ? 1.165 1.138 -3.137 1.00 96.19 76 ILE A N 1
ATOM 563 C CA . ILE A 1 76 ? 0.016 2.009 -2.838 1.00 96.19 76 ILE A CA 1
ATOM 564 C C . ILE A 1 76 ? -1.260 1.429 -3.455 1.00 96.19 76 ILE A C 1
ATOM 566 O O . ILE A 1 76 ? -2.288 1.309 -2.786 1.00 96.19 76 ILE A O 1
ATOM 570 N N . LEU A 1 77 ? -1.193 1.046 -4.734 1.00 96.25 77 LEU A N 1
ATOM 571 C CA . LEU A 1 77 ? -2.327 0.469 -5.450 1.00 96.25 77 LEU A CA 1
ATOM 572 C C . LEU A 1 77 ? -2.691 -0.919 -4.923 1.00 96.25 77 LEU A C 1
ATOM 574 O O . LEU A 1 77 ? -3.876 -1.207 -4.805 1.00 96.25 77 LEU A O 1
ATOM 578 N N . GLY A 1 78 ? -1.715 -1.744 -4.544 1.00 97.12 78 GLY A N 1
ATOM 579 C CA . GLY A 1 78 ? -1.957 -3.039 -3.910 1.00 97.12 78 GLY A CA 1
ATOM 580 C C . GLY A 1 78 ? -2.784 -2.904 -2.634 1.00 97.12 78 GLY A C 1
ATOM 581 O O . GLY A 1 78 ? -3.831 -3.536 -2.504 1.00 97.12 78 GLY A O 1
ATOM 582 N N . ILE A 1 79 ? -2.372 -1.999 -1.740 1.00 98.19 79 ILE A N 1
ATOM 583 C CA . ILE A 1 79 ? -3.070 -1.701 -0.478 1.00 98.19 79 ILE A CA 1
ATOM 584 C C . ILE A 1 79 ? -4.468 -1.133 -0.742 1.00 98.19 79 ILE A C 1
ATOM 586 O O . ILE A 1 79 ? -5.468 -1.616 -0.209 1.00 98.19 79 ILE A O 1
ATOM 590 N N . ARG A 1 80 ? -4.562 -0.110 -1.591 1.00 97.19 80 ARG A N 1
ATOM 591 C CA . ARG A 1 80 ? -5.829 0.564 -1.892 1.00 97.19 80 ARG A CA 1
ATOM 592 C C . ARG A 1 80 ? -6.835 -0.380 -2.547 1.00 97.19 80 ARG A C 1
ATOM 594 O O . ARG A 1 80 ? -7.988 -0.458 -2.121 1.00 97.19 80 ARG A O 1
ATOM 601 N N . ASN A 1 81 ? -6.411 -1.100 -3.583 1.00 95.75 81 ASN A N 1
ATOM 602 C CA . ASN A 1 81 ? -7.291 -1.959 -4.365 1.00 95.75 81 ASN A CA 1
ATOM 603 C C . ASN A 1 81 ? -7.751 -3.171 -3.546 1.00 95.75 81 ASN A C 1
ATOM 605 O O . ASN A 1 81 ? -8.924 -3.539 -3.651 1.00 95.75 81 ASN A O 1
ATOM 609 N N . VAL A 1 82 ? -6.892 -3.746 -2.689 1.00 96.88 82 VAL A N 1
ATOM 610 C CA . VAL A 1 82 ? -7.298 -4.865 -1.825 1.00 96.88 82 VAL A CA 1
ATOM 611 C C . VAL A 1 82 ? -8.300 -4.422 -0.755 1.00 96.88 82 VAL A C 1
ATOM 613 O O . VAL A 1 82 ? -9.289 -5.119 -0.532 1.00 96.88 82 VAL A O 1
ATOM 616 N N . LEU A 1 83 ? -8.136 -3.227 -0.171 1.00 97.75 83 LEU A N 1
ATOM 617 C CA . LEU A 1 83 ? -9.110 -2.651 0.766 1.00 97.75 83 LEU A CA 1
ATOM 618 C C . LEU A 1 83 ? -10.456 -2.367 0.082 1.00 97.75 83 LEU A C 1
ATOM 620 O O . LEU A 1 83 ? -11.507 -2.718 0.615 1.00 97.75 83 LEU A O 1
ATOM 624 N N . LEU A 1 84 ? -10.450 -1.803 -1.133 1.00 95.44 84 LEU A N 1
ATOM 625 C CA . LEU A 1 84 ? -11.677 -1.604 -1.915 1.00 95.44 84 LEU A CA 1
ATOM 626 C C . LEU A 1 84 ? -12.350 -2.929 -2.286 1.00 95.44 84 LEU A C 1
ATOM 628 O O . LEU A 1 84 ? -13.576 -3.025 -2.290 1.00 95.44 84 LEU A O 1
ATOM 632 N N . ARG A 1 85 ? -11.569 -3.961 -2.618 1.00 93.75 85 ARG A N 1
ATOM 633 C CA . ARG A 1 85 ? -12.079 -5.306 -2.910 1.00 93.75 85 ARG A CA 1
ATOM 634 C C . ARG A 1 85 ? -12.726 -5.930 -1.675 1.00 93.75 85 ARG A C 1
ATOM 636 O O . ARG A 1 85 ? -13.850 -6.421 -1.772 1.00 93.75 85 ARG A O 1
ATOM 643 N N . ALA A 1 86 ? -12.060 -5.855 -0.526 1.00 95.88 86 ALA A N 1
ATOM 644 C CA . ALA A 1 86 ? -12.595 -6.324 0.745 1.00 95.88 86 ALA A CA 1
ATOM 645 C C . ALA A 1 86 ? -13.889 -5.582 1.115 1.00 95.88 86 ALA A C 1
ATOM 647 O O . ALA A 1 86 ? -14.872 -6.222 1.487 1.00 95.88 86 ALA A O 1
ATOM 648 N N . LEU A 1 87 ? -13.948 -4.264 0.896 1.00 95.94 87 LEU A N 1
ATOM 649 C CA . LEU A 1 87 ? -15.158 -3.470 1.111 1.00 95.94 87 LEU A CA 1
ATOM 650 C C . LEU A 1 87 ? -16.306 -3.899 0.188 1.00 95.94 87 LEU A C 1
ATOM 652 O O . LEU A 1 87 ? -17.421 -4.109 0.656 1.00 95.94 87 LEU A O 1
ATOM 656 N N . ARG A 1 88 ? -16.041 -4.094 -1.112 1.00 93.81 88 ARG A N 1
ATOM 657 C CA . ARG A 1 88 ? -17.038 -4.595 -2.079 1.00 93.81 88 ARG A CA 1
ATOM 658 C C . ARG A 1 88 ? -17.609 -5.950 -1.672 1.00 93.81 88 ARG A C 1
ATOM 660 O O . ARG A 1 88 ? -18.797 -6.176 -1.873 1.00 93.81 88 ARG A O 1
ATOM 667 N N . SER A 1 89 ? -16.803 -6.826 -1.068 1.00 94.25 89 SER A N 1
ATOM 668 C CA . SER A 1 89 ? -17.284 -8.137 -0.608 1.00 94.25 89 SER A CA 1
ATOM 669 C C . SER A 1 89 ? -18.338 -8.041 0.504 1.00 94.25 89 SER A C 1
ATOM 671 O O . SER A 1 89 ? -19.167 -8.936 0.637 1.00 94.25 89 SER A O 1
ATOM 673 N N . GLN A 1 90 ? -18.354 -6.931 1.251 1.00 95.44 90 GLN A N 1
ATOM 674 C CA . GLN A 1 90 ? -19.379 -6.634 2.255 1.00 95.44 90 GLN A CA 1
ATOM 675 C C . GLN A 1 90 ? -20.660 -6.046 1.628 1.00 95.44 90 GLN A C 1
ATOM 677 O O . GLN A 1 90 ? -21.714 -6.075 2.251 1.00 95.44 90 GLN A O 1
ATOM 682 N N . PHE A 1 91 ? -20.603 -5.564 0.378 1.00 94.19 91 PHE A N 1
ATOM 683 C CA . PHE A 1 91 ? -21.726 -4.935 -0.332 1.00 94.19 91 PHE A CA 1
ATOM 684 C C . PHE A 1 91 ? -21.868 -5.460 -1.773 1.00 94.19 91 PHE A C 1
ATOM 686 O O . PHE A 1 91 ? -21.720 -4.687 -2.723 1.00 94.19 91 PHE A O 1
ATOM 693 N N . PRO A 1 92 ? -22.190 -6.751 -1.979 1.00 88.94 92 PRO A N 1
ATOM 694 C CA . PRO A 1 92 ? -22.172 -7.381 -3.305 1.00 88.94 92 PRO A CA 1
ATOM 695 C C . PRO A 1 92 ? -23.161 -6.769 -4.310 1.00 88.94 92 PRO A C 1
ATOM 697 O O . PRO A 1 92 ? -22.983 -6.914 -5.515 1.00 88.94 92 PRO A O 1
ATOM 700 N N . THR A 1 93 ? -24.200 -6.081 -3.834 1.00 89.88 93 THR A N 1
ATOM 701 C CA . THR A 1 93 ? -25.211 -5.418 -4.671 1.00 89.88 93 THR A CA 1
ATOM 702 C C . THR A 1 93 ? -24.884 -3.956 -4.980 1.00 89.88 93 THR A C 1
ATOM 704 O O . THR A 1 93 ? -25.566 -3.344 -5.802 1.00 89.88 93 THR A O 1
ATOM 707 N N . ARG A 1 94 ? -23.861 -3.370 -4.339 1.00 88.00 94 ARG A N 1
ATOM 708 C CA . ARG A 1 94 ? -23.485 -1.965 -4.527 1.00 88.00 94 ARG A CA 1
ATOM 709 C C . ARG A 1 94 ? -22.349 -1.854 -5.534 1.00 88.00 94 ARG A C 1
ATOM 711 O O . ARG A 1 94 ? -21.289 -2.455 -5.380 1.00 88.00 94 ARG A O 1
ATOM 718 N N . ILE A 1 95 ? -22.545 -1.009 -6.539 1.00 85.88 95 ILE A N 1
ATOM 719 C CA . ILE A 1 95 ? -21.482 -0.652 -7.475 1.00 85.88 95 ILE A CA 1
ATOM 720 C C . ILE A 1 95 ? -20.566 0.359 -6.780 1.00 85.88 95 ILE A C 1
ATOM 722 O O . ILE A 1 95 ? -20.997 1.449 -6.411 1.00 85.88 95 ILE A O 1
ATOM 726 N N . ILE A 1 96 ? -19.302 -0.015 -6.585 1.00 86.81 96 ILE A N 1
ATOM 727 C CA . ILE A 1 96 ? -18.269 0.849 -6.000 1.00 86.81 96 ILE A CA 1
ATOM 728 C C . ILE A 1 96 ? -17.214 1.114 -7.071 1.00 86.81 96 ILE A C 1
ATOM 730 O O . ILE A 1 96 ? -16.468 0.194 -7.435 1.00 86.81 96 ILE A O 1
ATOM 734 N N . SER A 1 97 ? -17.145 2.357 -7.558 1.00 85.38 97 SER A N 1
ATOM 735 C CA . SER A 1 97 ? -16.152 2.769 -8.559 1.00 85.38 97 SER A CA 1
ATOM 736 C C . SER A 1 97 ? -14.719 2.548 -8.037 1.00 85.38 97 SER A C 1
ATOM 738 O O . SER A 1 97 ? -14.483 2.612 -6.826 1.00 85.38 97 SER A O 1
ATOM 740 N N . PRO A 1 98 ? -13.749 2.237 -8.915 1.00 80.62 98 PRO A N 1
ATOM 741 C CA . PRO A 1 98 ? -12.339 2.155 -8.546 1.00 80.62 98 PRO A CA 1
ATOM 742 C C . PRO A 1 98 ? -11.759 3.456 -7.995 1.00 80.62 98 PRO A C 1
ATOM 744 O O . PRO A 1 98 ? -10.745 3.382 -7.319 1.00 80.62 98 PRO A O 1
ATOM 747 N N . GLU A 1 99 ? -12.373 4.609 -8.254 1.00 86.69 99 GLU A N 1
ATOM 748 C CA . GLU A 1 99 ? -11.971 5.954 -7.822 1.00 86.69 99 GLU A CA 1
ATOM 749 C C . GLU A 1 99 ? -12.709 6.423 -6.560 1.00 86.69 99 GLU A C 1
ATOM 751 O O . GLU A 1 99 ? -12.396 7.486 -6.033 1.00 86.69 99 GLU A O 1
ATOM 756 N N . ALA A 1 100 ? -13.673 5.643 -6.062 1.00 89.44 100 ALA A N 1
ATOM 757 C CA . ALA A 1 100 ? -14.480 6.029 -4.913 1.00 89.44 100 ALA A CA 1
ATOM 758 C C . ALA A 1 100 ? -13.631 6.216 -3.642 1.00 89.44 100 ALA A C 1
ATOM 760 O O . ALA A 1 100 ? -12.754 5.407 -3.327 1.00 89.44 100 ALA A O 1
ATOM 761 N N . SER A 1 101 ? -13.958 7.264 -2.891 1.00 95.25 101 SER A N 1
ATOM 762 C CA . SER A 1 101 ? -13.369 7.610 -1.601 1.00 95.25 101 SER A CA 1
ATOM 763 C C . SER A 1 101 ? -14.463 7.964 -0.590 1.00 95.25 101 SER A C 1
ATOM 765 O O . SER A 1 101 ? -15.635 8.156 -0.932 1.00 95.25 101 SER A O 1
ATOM 767 N N . TYR A 1 102 ? -14.090 7.992 0.681 1.00 95.44 102 TYR A N 1
ATOM 768 C CA . TYR A 1 102 ? -14.892 8.590 1.734 1.00 95.44 102 TYR A CA 1
ATOM 769 C C . TYR A 1 102 ? -14.862 10.121 1.605 1.00 95.44 102 TYR A C 1
ATOM 771 O O . TYR A 1 102 ? -13.805 10.683 1.299 1.00 95.44 102 TYR A O 1
ATOM 779 N N . PRO A 1 103 ? -15.983 10.819 1.851 1.00 93.19 103 PRO A N 1
ATOM 780 C CA . PRO A 1 103 ? -15.968 12.269 1.988 1.00 93.19 103 PRO A CA 1
ATOM 781 C C . PRO A 1 103 ? -15.089 12.706 3.164 1.00 93.19 103 PRO A C 1
ATOM 783 O O . PRO A 1 103 ? -14.851 11.936 4.101 1.00 93.19 103 PRO A O 1
ATOM 786 N N . ALA A 1 104 ? -14.625 13.954 3.121 1.00 89.62 104 ALA A N 1
ATOM 787 C CA . ALA A 1 104 ? -13.775 14.511 4.167 1.00 89.62 104 ALA A CA 1
ATOM 788 C C . ALA A 1 104 ? -14.408 14.345 5.560 1.00 89.62 104 ALA A C 1
ATOM 790 O O . ALA A 1 104 ? -15.619 14.478 5.720 1.00 89.62 104 ALA A O 1
ATOM 791 N N . GLU A 1 105 ? -13.569 14.045 6.555 1.00 85.50 105 GLU A N 1
ATOM 792 C CA . GLU A 1 105 ? -13.946 13.946 7.976 1.00 85.50 105 GLU A CA 1
ATOM 793 C C . GLU A 1 105 ? -14.958 12.833 8.320 1.00 85.50 105 GLU A C 1
ATOM 795 O O . GLU A 1 105 ? -15.502 12.799 9.423 1.00 85.50 105 GLU A O 1
ATOM 800 N N . THR A 1 106 ? -15.198 11.874 7.420 1.00 89.75 106 THR A N 1
ATOM 801 C CA . THR A 1 106 ? -16.166 10.786 7.671 1.00 89.75 106 THR A CA 1
ATOM 802 C C . THR A 1 106 ? -15.552 9.526 8.285 1.00 89.75 106 THR A C 1
ATOM 804 O O . THR A 1 106 ? -16.266 8.717 8.883 1.00 89.75 106 THR A O 1
ATOM 807 N N . GLY A 1 107 ? -14.235 9.342 8.182 1.00 93.88 107 GLY A N 1
ATOM 808 C CA . GLY A 1 107 ? -13.559 8.153 8.688 1.00 93.88 107 GLY A CA 1
ATOM 809 C C . GLY A 1 107 ? -12.058 8.342 8.848 1.00 93.88 107 GLY A C 1
ATOM 810 O O . GLY A 1 107 ? -11.430 9.108 8.125 1.00 93.88 107 GLY A O 1
ATOM 811 N N . ALA A 1 108 ? -11.485 7.597 9.786 1.00 97.44 108 ALA A N 1
ATOM 812 C CA . ALA A 1 108 ? -10.062 7.580 10.084 1.00 97.44 108 ALA A CA 1
ATOM 813 C C . ALA A 1 108 ? -9.417 6.249 9.682 1.00 97.44 108 ALA A C 1
ATOM 815 O O . ALA A 1 108 ? -10.072 5.200 9.602 1.00 97.44 108 ALA A O 1
ATOM 816 N N . GLY A 1 109 ? -8.107 6.301 9.459 1.00 98.50 109 GLY A N 1
ATOM 817 C CA . GLY A 1 109 ? -7.264 5.140 9.191 1.00 98.50 109 GLY A CA 1
ATOM 818 C C . GLY A 1 109 ? -6.216 4.949 10.283 1.00 98.50 109 GLY A C 1
ATOM 819 O O . GLY A 1 109 ? -5.827 5.911 10.940 1.00 98.50 109 GLY A O 1
ATOM 820 N N . VAL A 1 110 ? -5.742 3.720 10.474 1.00 98.81 110 VAL A N 1
ATOM 821 C CA . VAL A 1 110 ? -4.613 3.419 11.372 1.00 98.81 110 VAL A CA 1
ATOM 822 C C . VAL A 1 110 ? -3.507 2.720 10.583 1.00 98.81 110 VAL A C 1
ATOM 824 O O . VAL A 1 110 ? -3.784 1.813 9.801 1.00 98.81 110 VAL A O 1
ATOM 827 N N . ILE A 1 111 ? -2.254 3.109 10.802 1.00 98.62 111 ILE A N 1
ATOM 828 C CA . ILE A 1 111 ? -1.068 2.475 10.222 1.00 98.62 111 ILE A CA 1
ATOM 829 C C . ILE A 1 111 ? -0.137 2.030 11.351 1.00 98.62 111 ILE A C 1
ATOM 831 O O . ILE A 1 111 ? 0.062 2.764 12.318 1.00 98.62 111 ILE A O 1
ATOM 835 N N . ILE A 1 112 ? 0.444 0.837 11.225 1.00 98.25 112 ILE A N 1
ATOM 836 C CA . ILE A 1 112 ? 1.376 0.268 12.207 1.00 98.25 112 ILE A CA 1
ATOM 837 C C . ILE A 1 112 ? 2.747 0.063 11.547 1.00 98.25 112 ILE A C 1
ATOM 839 O O . ILE A 1 112 ? 2.843 -0.682 10.573 1.00 98.25 112 ILE A O 1
ATOM 843 N N . GLY A 1 113 ? 3.802 0.672 12.098 1.00 96.75 113 GLY A N 1
ATOM 844 C CA . GLY A 1 113 ? 5.198 0.567 11.629 1.00 96.75 113 GLY A CA 1
ATOM 845 C C . GLY A 1 113 ? 5.797 1.901 11.165 1.00 96.75 113 GLY A C 1
ATOM 846 O O . GLY A 1 113 ? 5.097 2.905 11.157 1.00 96.75 113 GLY A O 1
ATOM 847 N N . GLY A 1 114 ? 7.061 1.923 10.724 1.00 93.88 114 GLY A N 1
ATOM 848 C CA . GLY A 1 114 ? 7.774 3.154 10.315 1.00 93.88 114 GLY A CA 1
ATOM 849 C C . GLY A 1 114 ? 8.485 3.125 8.953 1.00 93.88 114 GLY A C 1
ATOM 850 O O . GLY A 1 114 ? 9.155 4.085 8.577 1.00 93.88 114 GLY A O 1
ATOM 851 N N . GLY A 1 115 ? 8.356 2.035 8.191 1.00 89.81 115 GLY A N 1
ATOM 852 C CA . GLY A 1 115 ? 9.117 1.814 6.954 1.00 89.81 115 GLY A CA 1
ATOM 853 C C . GLY A 1 115 ? 8.506 2.419 5.679 1.00 89.81 115 GLY A C 1
ATOM 854 O O . GLY A 1 115 ? 7.510 3.141 5.696 1.00 89.81 115 GLY A O 1
ATOM 855 N N . ALA A 1 116 ? 9.068 2.067 4.517 1.00 87.62 116 ALA A N 1
ATOM 856 C CA . ALA A 1 116 ? 8.533 2.483 3.209 1.00 87.62 116 ALA A CA 1
ATOM 857 C C . ALA A 1 116 ? 7.097 1.979 2.957 1.00 87.62 116 ALA A C 1
ATOM 859 O O . ALA A 1 116 ? 6.265 2.695 2.390 1.00 87.62 116 ALA A O 1
ATOM 860 N N . THR A 1 117 ? 6.781 0.774 3.439 1.00 92.31 117 THR A N 1
ATOM 861 C CA . THR A 1 117 ? 5.425 0.212 3.387 1.00 92.31 117 THR A CA 1
ATOM 862 C C . THR A 1 117 ? 4.441 1.040 4.217 1.00 92.31 117 THR A C 1
ATOM 864 O O . THR A 1 117 ? 3.326 1.268 3.762 1.00 92.31 117 THR A O 1
ATOM 867 N N . THR A 1 118 ? 4.855 1.570 5.377 1.00 95.69 118 THR A N 1
ATOM 868 C CA . THR A 1 118 ? 4.039 2.485 6.200 1.00 95.69 118 THR A CA 1
ATOM 869 C C . THR A 1 118 ? 3.649 3.731 5.418 1.00 95.69 118 THR A C 1
ATOM 871 O O . THR A 1 118 ? 2.480 4.110 5.415 1.00 95.69 118 THR A O 1
ATOM 874 N N . ARG A 1 119 ? 4.604 4.355 4.717 1.00 95.38 119 ARG A N 1
ATOM 875 C CA . ARG A 1 119 ? 4.311 5.548 3.910 1.00 95.38 119 ARG A CA 1
ATOM 876 C C . ARG A 1 119 ? 3.331 5.222 2.778 1.00 95.38 119 ARG A C 1
ATOM 878 O O . ARG A 1 119 ? 2.355 5.945 2.589 1.00 95.38 119 ARG A O 1
ATOM 885 N N . SER A 1 120 ? 3.535 4.088 2.102 1.00 95.50 120 SER A N 1
ATOM 886 C CA . SER A 1 120 ? 2.636 3.616 1.036 1.00 95.50 120 SER A CA 1
ATOM 887 C C . SER A 1 120 ? 1.225 3.329 1.565 1.00 95.50 120 SER A C 1
ATOM 889 O O . SER A 1 120 ? 0.241 3.685 0.921 1.00 95.50 120 SER A O 1
ATOM 891 N N . ALA A 1 121 ? 1.115 2.750 2.767 1.00 97.81 121 ALA A N 1
ATOM 892 C CA . ALA A 1 121 ? -0.154 2.509 3.447 1.00 97.81 121 ALA A CA 1
ATOM 893 C C . ALA A 1 121 ? -0.866 3.810 3.828 1.00 97.81 121 ALA A C 1
ATOM 895 O O . ALA A 1 121 ? -2.057 3.949 3.563 1.00 97.81 121 ALA A O 1
ATOM 896 N N . ALA A 1 122 ? -0.147 4.781 4.394 1.00 97.69 122 ALA A N 1
ATOM 897 C CA . ALA A 1 122 ? -0.714 6.081 4.734 1.00 97.69 122 ALA A CA 1
ATOM 898 C C . ALA A 1 122 ? -1.252 6.795 3.485 1.00 97.69 122 ALA A C 1
ATOM 900 O O . ALA A 1 122 ? -2.387 7.269 3.487 1.00 97.69 122 ALA A O 1
ATOM 901 N N . HIS A 1 123 ? -0.491 6.785 2.387 1.00 96.50 123 HIS A N 1
ATOM 902 C CA . HIS A 1 123 ? -0.944 7.359 1.123 1.00 96.50 123 HIS A CA 1
ATOM 903 C C . HIS A 1 123 ? -2.157 6.608 0.545 1.00 96.50 123 HIS A C 1
ATOM 905 O O . HIS A 1 123 ? -3.120 7.232 0.108 1.00 96.50 123 HIS A O 1
ATOM 911 N N . ALA A 1 124 ? -2.172 5.272 0.603 1.00 97.19 124 ALA A N 1
ATOM 912 C CA . ALA A 1 124 ? -3.309 4.470 0.152 1.00 97.19 124 ALA A CA 1
ATOM 913 C C . ALA A 1 124 ? -4.595 4.754 0.952 1.00 97.19 124 ALA A C 1
ATOM 915 O O . ALA A 1 124 ? -5.667 4.867 0.359 1.00 97.19 124 ALA A O 1
ATOM 916 N N . LEU A 1 125 ? -4.502 4.906 2.279 1.00 98.25 125 LEU A N 1
ATOM 917 C CA . LEU A 1 125 ? -5.642 5.269 3.129 1.00 98.25 125 LEU A CA 1
ATOM 918 C C . LEU A 1 125 ? -6.115 6.707 2.863 1.00 98.25 125 LEU A C 1
ATOM 920 O O . LEU A 1 125 ? -7.321 6.948 2.816 1.00 98.25 125 LEU A O 1
ATOM 924 N N . ALA A 1 126 ? -5.193 7.639 2.610 1.00 96.81 126 ALA A N 1
ATOM 925 C CA . ALA A 1 126 ? -5.529 9.006 2.215 1.00 96.81 126 ALA A CA 1
ATOM 926 C C . ALA A 1 126 ? -6.256 9.059 0.857 1.00 96.81 126 ALA A C 1
ATOM 928 O O . ALA A 1 126 ? -7.252 9.766 0.728 1.00 96.81 126 ALA A O 1
ATOM 929 N N . LEU A 1 127 ? -5.844 8.248 -0.129 1.00 95.25 127 LEU A N 1
ATOM 930 C CA . LEU A 1 127 ? -6.556 8.100 -1.411 1.00 95.25 127 LEU A CA 1
ATOM 931 C C . LEU A 1 127 ? -7.966 7.509 -1.252 1.00 95.25 127 LEU A C 1
ATOM 933 O O . LEU A 1 127 ? -8.807 7.676 -2.134 1.00 95.25 127 LEU A O 1
ATOM 937 N N . LEU A 1 128 ? -8.234 6.807 -0.148 1.00 96.94 128 LEU A N 1
ATOM 938 C CA . LEU A 1 128 ? -9.572 6.344 0.218 1.00 96.94 128 LEU A CA 1
ATOM 939 C C . LEU A 1 128 ? -10.372 7.406 0.981 1.00 96.94 128 LEU A C 1
ATOM 941 O O . LEU A 1 128 ? -11.509 7.133 1.342 1.00 96.94 128 LEU A O 1
ATOM 945 N N . GLY A 1 129 ? -9.828 8.606 1.196 1.00 96.81 129 GLY A N 1
ATOM 946 C CA . GLY A 1 129 ? -10.496 9.709 1.888 1.00 96.81 129 GLY A CA 1
ATOM 947 C C . GLY A 1 129 ? -10.444 9.624 3.414 1.00 96.81 129 GLY A C 1
ATOM 948 O O . GLY A 1 129 ? -11.186 10.334 4.086 1.00 96.81 129 GLY A O 1
ATOM 949 N N . LEU A 1 130 ? -9.597 8.758 3.983 1.00 97.94 130 LEU A N 1
ATOM 950 C CA . LEU A 1 130 ? -9.488 8.614 5.434 1.00 97.94 130 LEU A CA 1
ATOM 951 C C . LEU A 1 130 ? -8.599 9.710 6.030 1.00 97.94 130 LEU A C 1
ATOM 953 O O . LEU A 1 130 ? -7.435 9.849 5.656 1.00 97.94 130 LEU A O 1
ATOM 957 N N . SER A 1 131 ? -9.150 10.460 6.983 1.00 97.06 131 SER A N 1
ATOM 958 C CA . SER A 1 131 ? -8.458 11.507 7.733 1.00 97.06 131 SER A CA 1
ATOM 959 C C . SER A 1 131 ? -9.176 11.771 9.073 1.00 97.06 131 SER A C 1
ATOM 961 O O . SER A 1 131 ? -10.405 11.867 9.082 1.00 97.06 131 SER A O 1
ATOM 963 N N . PRO A 1 132 ? -8.457 11.904 10.206 1.00 97.81 132 PRO A N 1
ATOM 964 C CA . PRO A 1 132 ? -7.005 11.804 10.325 1.00 97.81 132 PRO A CA 1
ATOM 965 C C . PRO A 1 132 ? -6.505 10.362 10.157 1.00 97.81 132 PRO A C 1
ATOM 967 O O . PRO A 1 132 ? -7.264 9.389 10.234 1.00 97.81 132 PRO A O 1
ATOM 970 N N . LEU A 1 133 ? -5.200 10.230 9.938 1.00 98.62 133 LEU A N 1
ATOM 971 C CA . LEU A 1 133 ? -4.498 8.957 9.998 1.00 98.62 133 LEU A CA 1
ATOM 972 C C . LEU A 1 133 ? -3.779 8.847 11.342 1.00 98.62 133 LEU A C 1
ATOM 974 O O . LEU A 1 133 ? -3.086 9.766 11.770 1.00 98.62 133 LEU A O 1
ATOM 978 N N . PHE A 1 134 ? -3.919 7.709 12.004 1.00 98.75 134 PHE A N 1
ATOM 979 C CA . PHE A 1 134 ? -3.217 7.416 13.245 1.00 98.75 134 PHE A CA 1
ATOM 980 C C . PHE A 1 134 ? -2.035 6.496 12.967 1.00 98.75 134 PHE A C 1
ATOM 982 O O . PHE A 1 134 ? -2.176 5.483 12.284 1.00 98.75 134 PHE A O 1
ATOM 989 N N . LEU A 1 135 ? -0.871 6.835 13.506 1.00 98.75 135 LEU A N 1
ATOM 990 C CA . LEU A 1 135 ? 0.356 6.066 13.361 1.00 98.75 135 LEU A CA 1
ATOM 991 C C . LEU A 1 135 ? 0.705 5.417 14.696 1.00 98.75 135 LEU A C 1
ATOM 993 O O . LEU A 1 135 ? 0.841 6.113 15.699 1.00 98.75 135 LEU A O 1
ATOM 997 N N . VAL A 1 136 ? 0.886 4.099 14.705 1.00 98.56 136 VAL A N 1
ATOM 998 C CA . VAL A 1 136 ? 1.420 3.361 15.852 1.00 98.56 136 VAL A CA 1
ATOM 999 C C . VAL A 1 136 ? 2.810 2.863 15.489 1.00 98.56 136 VAL A C 1
ATOM 1001 O O . VAL A 1 136 ? 2.976 2.005 14.621 1.00 98.56 136 VAL A O 1
ATOM 1004 N N . ASN A 1 137 ? 3.823 3.394 16.163 1.00 97.75 137 ASN A N 1
ATOM 1005 C CA . ASN A 1 137 ? 5.191 2.919 16.034 1.00 97.75 137 ASN A CA 1
ATOM 1006 C C . ASN A 1 137 ? 5.971 3.183 17.325 1.00 97.75 137 ASN A C 1
ATOM 1008 O O . ASN A 1 137 ? 5.674 4.137 18.049 1.00 97.75 137 ASN A O 1
ATOM 1012 N N . ARG A 1 138 ? 6.958 2.327 17.600 1.00 95.19 138 ARG A N 1
ATOM 1013 C CA . ARG A 1 138 ? 7.807 2.407 18.797 1.00 95.19 138 ARG A CA 1
ATOM 1014 C C . ARG A 1 138 ? 8.928 3.436 18.674 1.00 95.19 138 ARG A C 1
ATOM 1016 O O . ARG A 1 138 ? 9.369 3.952 19.692 1.00 95.19 138 ARG A O 1
ATOM 1023 N N . ASP A 1 139 ? 9.404 3.688 17.455 1.00 96.00 139 ASP A N 1
ATOM 1024 C CA . ASP A 1 139 ? 10.576 4.522 17.193 1.00 96.00 139 ASP A CA 1
ATOM 1025 C C . ASP A 1 139 ? 10.147 5.965 16.855 1.00 96.00 139 ASP A C 1
ATOM 1027 O O . ASP A 1 139 ? 9.518 6.182 15.813 1.00 96.00 139 ASP A O 1
ATOM 1031 N N . PRO A 1 140 ? 10.461 6.963 17.708 1.00 94.88 140 PRO A N 1
ATOM 1032 C CA . PRO A 1 140 ? 10.098 8.356 17.460 1.00 94.88 140 PRO A CA 1
ATOM 1033 C C . PRO A 1 140 ? 10.754 8.959 16.213 1.00 94.88 140 PRO A C 1
ATOM 1035 O O . PRO A 1 140 ? 10.132 9.790 15.555 1.00 94.88 140 PRO A O 1
ATOM 1038 N N . ALA A 1 141 ? 11.976 8.544 15.867 1.00 96.81 141 ALA A N 1
ATOM 1039 C CA . ALA A 1 141 ? 12.677 9.063 14.695 1.00 96.81 141 ALA A CA 1
ATOM 1040 C C . ALA A 1 141 ? 12.027 8.550 13.402 1.00 96.81 141 ALA A C 1
ATOM 1042 O O . ALA A 1 141 ? 11.844 9.308 12.450 1.00 96.81 141 ALA A O 1
ATOM 1043 N N . GLU A 1 142 ? 11.599 7.283 13.378 1.00 95.88 142 GLU A N 1
ATOM 1044 C CA . GLU A 1 142 ? 10.812 6.756 12.258 1.00 95.88 142 GLU A CA 1
ATOM 1045 C C . GLU A 1 142 ? 9.450 7.459 12.132 1.00 95.88 142 GLU A C 1
ATOM 1047 O O . GLU A 1 142 ? 8.996 7.730 11.020 1.00 95.88 142 GLU A O 1
ATOM 1052 N N . VAL A 1 143 ? 8.797 7.775 13.256 1.00 97.25 143 VAL A N 1
ATOM 1053 C CA . VAL A 1 143 ? 7.534 8.536 13.273 1.00 97.25 143 VAL A CA 1
ATOM 1054 C C . VAL A 1 143 ? 7.725 9.920 12.663 1.00 97.25 143 VAL A C 1
ATOM 1056 O O . VAL A 1 143 ? 6.973 10.292 11.760 1.00 97.25 143 VAL A O 1
ATOM 1059 N N . GLU A 1 144 ? 8.745 10.653 13.107 1.00 96.94 144 GLU A N 1
ATOM 1060 C CA . GLU A 1 144 ? 9.072 11.980 12.583 1.00 96.94 144 GLU A CA 1
ATOM 1061 C C . GLU A 1 144 ? 9.405 11.920 11.087 1.00 96.94 144 GLU A C 1
ATOM 1063 O O . GLU A 1 144 ? 8.925 12.752 10.314 1.00 96.94 144 GLU A O 1
ATOM 1068 N N . ALA A 1 145 ? 10.150 10.903 10.644 1.00 94.94 145 ALA A N 1
ATOM 1069 C CA . ALA A 1 145 ? 10.461 10.701 9.232 1.00 94.94 145 ALA A CA 1
ATOM 1070 C C . ALA A 1 145 ? 9.198 10.444 8.391 1.00 94.94 145 ALA A C 1
ATOM 1072 O O . ALA A 1 145 ? 9.038 11.029 7.315 1.00 94.94 145 ALA A O 1
ATOM 1073 N N . VAL A 1 146 ? 8.267 9.611 8.879 1.00 95.62 146 VAL A N 1
ATOM 1074 C CA . VAL A 1 146 ? 6.976 9.373 8.211 1.00 95.62 146 VAL A CA 1
ATOM 1075 C C . VAL A 1 146 ? 6.160 10.664 8.147 1.00 95.62 146 VAL A C 1
ATOM 1077 O O . VAL A 1 146 ? 5.733 11.040 7.054 1.00 95.62 146 VAL A O 1
ATOM 1080 N N . GLN A 1 147 ? 5.990 11.374 9.267 1.00 96.94 147 GLN A N 1
ATOM 1081 C CA . GLN A 1 147 ? 5.237 12.633 9.323 1.00 96.94 147 GLN A CA 1
ATOM 1082 C C . GLN A 1 147 ? 5.846 13.714 8.420 1.00 96.94 147 GLN A C 1
ATOM 1084 O O . GLN A 1 147 ? 5.115 14.394 7.705 1.00 96.94 147 GLN A O 1
ATOM 1089 N N . SER A 1 148 ? 7.175 13.825 8.382 1.00 95.12 148 SER A N 1
ATOM 1090 C CA . SER A 1 148 ? 7.886 14.787 7.531 1.00 95.12 148 SER A CA 1
ATOM 1091 C C . SER A 1 148 ? 7.703 14.481 6.045 1.00 95.12 148 SER A C 1
ATOM 1093 O O . SER A 1 148 ? 7.398 15.378 5.260 1.00 95.12 148 SER A O 1
ATOM 1095 N N . SER A 1 149 ? 7.827 13.205 5.653 1.00 92.25 149 SER A N 1
ATOM 1096 C CA . SER A 1 149 ? 7.612 12.778 4.261 1.00 92.25 149 SER A CA 1
ATOM 1097 C C . SER A 1 149 ? 6.166 12.973 3.792 1.00 92.25 149 SER A C 1
ATOM 1099 O O . SER A 1 149 ? 5.915 13.164 2.607 1.00 92.25 149 SER A O 1
ATOM 1101 N N . LEU A 1 150 ? 5.208 12.962 4.722 1.00 94.75 150 LEU A N 1
ATOM 1102 C CA . LEU A 1 150 ? 3.773 13.051 4.466 1.00 94.75 150 LEU A CA 1
ATOM 1103 C C . LEU A 1 150 ? 3.163 14.312 5.088 1.00 94.75 150 LEU A C 1
ATOM 1105 O O . LEU A 1 150 ? 2.031 14.283 5.557 1.00 94.75 150 LEU A O 1
ATOM 1109 N N . SER A 1 151 ? 3.886 15.433 5.056 1.00 95.06 151 SER A N 1
ATOM 1110 C CA . SER A 1 151 ? 3.476 16.702 5.683 1.00 95.06 151 SER A CA 1
ATOM 1111 C C . SER A 1 151 ? 2.156 17.288 5.159 1.00 95.06 151 SER A C 1
ATOM 1113 O O . SER A 1 151 ? 1.561 18.151 5.798 1.00 95.06 151 SER A O 1
ATOM 1115 N N . HIS A 1 152 ? 1.678 16.804 4.011 1.00 93.38 152 HIS A N 1
ATOM 1116 C CA . HIS A 1 152 ? 0.375 17.134 3.434 1.00 93.38 152 HIS A CA 1
ATOM 1117 C C . HIS A 1 152 ? -0.794 16.329 4.039 1.00 93.38 152 HIS A C 1
ATOM 1119 O O . HIS A 1 152 ? -1.945 16.595 3.700 1.00 93.38 152 HIS A O 1
ATOM 1125 N N . LEU A 1 153 ? -0.524 15.343 4.904 1.00 96.12 153 LEU A N 1
ATOM 1126 C CA . LEU A 1 153 ? -1.518 14.508 5.582 1.00 96.12 153 LEU A CA 1
ATOM 1127 C C . LEU A 1 153 ? -1.555 14.805 7.086 1.00 96.12 153 LEU A C 1
ATOM 1129 O O . LEU A 1 153 ? -0.530 15.049 7.721 1.00 96.12 153 LEU A O 1
ATOM 1133 N N . THR A 1 154 ? -2.737 14.698 7.693 1.00 97.44 154 THR A N 1
ATOM 1134 C CA . THR A 1 154 ? -2.890 14.768 9.153 1.00 97.44 154 THR A CA 1
ATOM 1135 C C . THR A 1 154 ? -2.571 13.409 9.778 1.00 97.44 154 THR A C 1
ATOM 1137 O O . THR A 1 154 ? -3.437 12.534 9.837 1.00 97.44 154 THR A O 1
ATOM 1140 N N . ILE A 1 155 ? -1.327 13.231 10.238 1.00 98.25 155 ILE A N 1
ATOM 1141 C CA . ILE A 1 155 ? -0.855 12.000 10.891 1.00 98.25 155 ILE A CA 1
ATOM 1142 C C . ILE A 1 155 ? -0.623 12.236 12.388 1.00 98.25 155 ILE A C 1
ATOM 1144 O O . ILE A 1 155 ? 0.245 13.021 12.771 1.00 98.25 155 ILE A O 1
ATOM 1148 N N . ILE A 1 156 ? -1.358 11.511 13.234 1.00 98.31 156 ILE A N 1
ATOM 1149 C CA . ILE A 1 156 ? -1.290 11.592 14.702 1.00 98.31 156 ILE A CA 1
ATOM 1150 C C . ILE A 1 156 ? -0.590 10.342 15.250 1.00 98.31 156 ILE A C 1
ATOM 1152 O O . ILE A 1 156 ? -1.034 9.223 15.000 1.00 98.31 156 ILE A O 1
ATOM 1156 N N . HIS A 1 157 ? 0.496 10.512 16.010 1.00 98.44 157 HIS A N 1
ATOM 1157 C CA . HIS A 1 157 ? 1.200 9.398 16.662 1.00 98.44 157 HIS A CA 1
ATOM 1158 C C . HIS A 1 157 ? 0.460 8.955 17.926 1.00 98.44 157 HIS A C 1
ATOM 1160 O O . HIS A 1 157 ? 0.262 9.757 18.835 1.00 98.44 157 HIS A O 1
ATOM 1166 N N . LEU A 1 158 ? 0.087 7.676 17.986 1.00 98.31 158 LEU A N 1
ATOM 1167 C CA . LEU A 1 158 ? -0.435 7.020 19.183 1.00 98.31 158 LEU A CA 1
ATOM 1168 C C . LEU A 1 158 ? 0.703 6.225 19.837 1.00 98.31 158 LEU A C 1
ATOM 1170 O O . LEU A 1 158 ? 1.106 5.170 19.336 1.00 98.31 158 LEU A O 1
ATOM 1174 N N . LYS A 1 159 ? 1.245 6.740 20.943 1.00 96.88 159 LYS A N 1
ATOM 1175 C CA . LYS A 1 159 ? 2.409 6.172 21.642 1.00 96.88 159 LYS A CA 1
ATOM 1176 C C . LYS A 1 159 ? 2.022 4.987 22.515 1.00 96.88 159 LYS A C 1
ATOM 1178 O O . LYS A 1 159 ? 2.805 4.054 22.673 1.00 96.88 159 LYS A O 1
ATOM 1183 N N . ASN A 1 160 ? 0.834 5.035 23.104 1.00 97.06 160 ASN A N 1
ATOM 1184 C CA . ASN A 1 160 ? 0.356 4.063 24.082 1.00 97.06 160 ASN A CA 1
ATOM 1185 C C . ASN A 1 160 ? -1.185 4.000 24.089 1.00 97.06 160 ASN A C 1
ATOM 1187 O O . ASN A 1 160 ? -1.859 4.689 23.322 1.00 97.06 160 ASN A O 1
ATOM 1191 N N . SER A 1 161 ? -1.745 3.165 24.965 1.00 96.12 161 SER A N 1
ATOM 1192 C CA . SER A 1 161 ? -3.195 3.034 25.138 1.00 96.12 161 SER A CA 1
ATOM 1193 C C . SER A 1 161 ? -3.880 4.310 25.650 1.00 96.12 161 SER A C 1
ATOM 1195 O O . SER A 1 161 ? -5.038 4.526 25.309 1.00 96.12 161 SER A O 1
ATOM 1197 N N . ASP A 1 162 ? -3.198 5.169 26.412 1.00 96.75 162 ASP A N 1
ATOM 1198 C CA . ASP A 1 162 ? -3.793 6.417 26.920 1.00 96.75 162 ASP A CA 1
ATOM 1199 C C . ASP A 1 162 ? -4.055 7.408 25.774 1.00 96.75 162 ASP A C 1
ATOM 1201 O O . ASP A 1 162 ? -5.081 8.094 25.749 1.00 96.75 162 ASP A O 1
ATOM 1205 N N . ASP A 1 163 ? -3.176 7.430 24.767 1.00 97.62 163 ASP A N 1
ATOM 1206 C CA . ASP A 1 163 ? -3.412 8.187 23.536 1.00 97.62 163 ASP A CA 1
ATOM 1207 C C . ASP A 1 163 ? -4.627 7.627 22.778 1.00 97.62 163 ASP A C 1
ATOM 1209 O O . ASP A 1 163 ? -5.444 8.388 22.261 1.00 97.62 163 ASP A O 1
ATOM 1213 N N . VAL A 1 164 ? -4.797 6.300 22.737 1.00 97.62 164 VAL A N 1
ATOM 1214 C CA . VAL A 1 164 ? -5.978 5.675 22.113 1.00 97.62 164 VAL A CA 1
ATOM 1215 C C . VAL A 1 164 ? -7.257 6.132 22.811 1.00 97.62 164 VAL A C 1
ATOM 1217 O O . VAL A 1 164 ? -8.196 6.548 22.137 1.00 97.62 164 VAL A O 1
ATOM 1220 N N . GLU A 1 165 ? -7.292 6.123 24.142 1.00 95.19 165 GLU A N 1
ATOM 1221 C CA . GLU A 1 165 ? -8.446 6.613 24.908 1.00 95.19 165 GLU A CA 1
ATOM 1222 C C . GLU A 1 165 ? -8.714 8.106 24.662 1.00 95.19 165 GLU A C 1
ATOM 1224 O O . GLU A 1 165 ? -9.864 8.527 24.505 1.00 95.19 165 GLU A O 1
ATOM 1229 N N . THR A 1 166 ? -7.651 8.906 24.556 1.00 96.25 166 THR A N 1
ATOM 1230 C CA . THR A 1 166 ? -7.735 10.351 24.307 1.00 96.25 166 THR A CA 1
ATOM 1231 C C . THR A 1 166 ? -8.305 10.664 22.924 1.00 96.25 166 THR A C 1
ATOM 1233 O O . THR A 1 166 ? -9.207 11.493 22.798 1.00 96.25 166 THR A O 1
ATOM 1236 N N . TYR A 1 167 ? -7.801 10.009 21.876 1.00 96.94 167 TYR A N 1
ATOM 1237 C CA . TYR A 1 167 ? -8.159 10.331 20.492 1.00 96.94 167 TYR A CA 1
ATOM 1238 C C . TYR A 1 167 ? -9.347 9.524 19.959 1.00 96.94 167 TYR A C 1
ATOM 1240 O O . TYR A 1 167 ? -10.116 10.035 19.143 1.00 96.94 167 TYR A O 1
ATOM 1248 N N . LEU A 1 168 ? -9.511 8.276 20.399 1.00 96.25 168 LEU A N 1
ATOM 1249 C CA . LEU A 1 168 ? -10.459 7.311 19.833 1.00 96.25 168 LEU A CA 1
ATOM 1250 C C . LEU A 1 168 ? -11.520 6.815 20.830 1.00 96.25 168 LEU A C 1
ATOM 1252 O O . LEU A 1 168 ? -12.532 6.268 20.389 1.00 96.25 168 LEU A O 1
ATOM 1256 N N . GLY A 1 169 ? -11.317 7.006 22.138 1.00 89.94 169 GLY A N 1
ATOM 1257 C CA . GLY A 1 169 ? -12.219 6.516 23.190 1.00 89.94 169 GLY A CA 1
ATOM 1258 C C . GLY A 1 169 ? -13.423 7.416 23.492 1.00 89.94 169 GLY A C 1
ATOM 1259 O O . GLY A 1 169 ? -14.388 6.969 24.112 1.00 89.94 169 GLY A O 1
ATOM 1260 N N . GLN A 1 170 ? -13.413 8.677 23.047 1.00 88.62 170 GLN A N 1
ATOM 1261 C CA . GLN A 1 170 ? -14.441 9.660 23.401 1.00 88.62 170 GLN A CA 1
ATOM 1262 C C . GLN A 1 170 ? -15.660 9.630 22.465 1.00 88.62 170 GLN A C 1
ATOM 1264 O O . GLN A 1 170 ? -15.608 9.228 21.298 1.00 88.62 170 GLN A O 1
ATOM 1269 N N . SER A 1 171 ? -16.800 10.118 22.966 1.00 85.00 171 SER A N 1
ATOM 1270 C CA . SER A 1 171 ? -17.962 10.379 22.110 1.00 85.00 171 SER A CA 1
ATOM 1271 C C . SER A 1 171 ? -17.615 11.460 21.084 1.00 85.00 171 SER A C 1
ATOM 1273 O O . SER A 1 171 ? -17.084 12.508 21.437 1.00 85.00 171 SER A O 1
ATOM 1275 N N . GLY A 1 172 ? -17.901 11.200 19.808 1.00 85.69 172 GLY A N 1
ATOM 1276 C CA . GLY A 1 172 ? -17.507 12.081 18.704 1.00 85.69 172 GLY A CA 1
ATOM 1277 C C . GLY A 1 172 ? -16.086 11.859 18.172 1.00 85.69 172 GLY A C 1
ATOM 1278 O O . GLY A 1 172 ? -15.740 12.464 17.162 1.00 85.69 172 GLY A O 1
ATOM 1279 N N . SER A 1 173 ? -15.289 10.963 18.770 1.00 91.19 173 SER A N 1
ATOM 1280 C CA . SER A 1 173 ? -13.980 10.596 18.222 1.00 91.19 173 SER A CA 1
ATOM 1281 C C . SER A 1 173 ? -14.074 10.065 16.782 1.00 91.19 173 SER A C 1
ATOM 1283 O O . SER A 1 173 ? -15.064 9.387 16.445 1.00 91.19 173 SER A O 1
ATOM 1285 N N . PRO A 1 174 ? -13.035 10.303 15.951 1.00 92.38 174 PRO A N 1
ATOM 1286 C CA . PRO A 1 174 ? -12.968 9.785 14.591 1.00 92.38 174 PRO A CA 1
ATOM 1287 C C . PRO A 1 174 ? -13.197 8.274 14.533 1.00 92.38 174 PRO A C 1
ATOM 1289 O O . PRO A 1 174 ? -12.694 7.506 15.356 1.00 92.38 174 PRO A O 1
ATOM 1292 N N . LYS A 1 175 ? -13.965 7.824 13.539 1.00 93.19 175 LYS A N 1
ATOM 1293 C CA . LYS A 1 175 ? -14.295 6.405 13.379 1.00 93.19 175 LYS A CA 1
ATOM 1294 C C . LYS A 1 175 ? -13.219 5.711 12.562 1.00 93.19 175 LYS A C 1
ATOM 1296 O O . LYS A 1 175 ? -13.122 5.936 11.362 1.00 93.19 175 LYS A O 1
ATOM 1301 N N . VAL A 1 176 ? -12.432 4.843 13.194 1.00 97.12 176 VAL A N 1
ATOM 1302 C CA . VAL A 1 176 ? -11.459 4.013 12.471 1.00 97.12 176 VAL A CA 1
ATOM 1303 C C . VAL A 1 176 ? -12.208 3.009 11.596 1.00 97.12 176 VAL A C 1
ATOM 1305 O O . VAL A 1 176 ? -12.920 2.151 12.116 1.00 97.12 176 VAL A O 1
ATOM 1308 N N . LEU A 1 177 ? -12.048 3.107 10.275 1.00 98.00 177 LEU A N 1
ATOM 1309 C CA . LEU A 1 177 ? -12.698 2.212 9.307 1.00 98.00 177 LEU A CA 1
ATOM 1310 C C . LEU A 1 177 ? -11.747 1.130 8.791 1.00 98.00 177 LEU A C 1
ATOM 1312 O O . LEU A 1 177 ? -12.172 0.012 8.485 1.00 98.00 177 LEU A O 1
ATOM 1316 N N . MET A 1 178 ? -10.465 1.474 8.685 1.00 98.56 178 MET A N 1
ATOM 1317 C CA . MET A 1 178 ? -9.434 0.635 8.088 1.00 98.56 178 MET A CA 1
ATOM 1318 C C . MET A 1 178 ? -8.126 0.754 8.868 1.00 98.56 178 MET A C 1
ATOM 1320 O O . MET A 1 178 ? -7.758 1.837 9.326 1.00 98.56 178 MET A O 1
ATOM 1324 N N . MET A 1 179 ? -7.414 -0.359 8.992 1.00 98.75 179 MET A N 1
ATOM 1325 C CA . MET A 1 179 ? -6.112 -0.449 9.636 1.00 98.75 179 MET A CA 1
ATOM 1326 C C . MET A 1 179 ? -5.147 -1.231 8.743 1.00 98.75 179 MET A C 1
ATOM 1328 O O . MET A 1 179 ? -5.542 -2.240 8.159 1.00 98.75 179 MET A O 1
ATOM 1332 N N . VAL A 1 180 ? -3.896 -0.778 8.645 1.00 98.75 180 VAL A N 1
ATOM 1333 C CA . VAL A 1 180 ? -2.837 -1.449 7.880 1.00 98.75 180 VAL A CA 1
ATOM 1334 C C . VAL A 1 180 ? -1.635 -1.737 8.781 1.00 98.75 180 VAL A C 1
ATOM 1336 O O . VAL A 1 180 ? -0.975 -0.822 9.275 1.00 98.75 180 VAL A O 1
ATOM 1339 N N . GLY A 1 181 ? -1.344 -3.020 8.982 1.00 97.75 181 GLY A N 1
ATOM 1340 C CA . GLY A 1 181 ? -0.127 -3.519 9.606 1.00 97.75 181 GLY A CA 1
ATOM 1341 C C . GLY A 1 181 ? 1.022 -3.574 8.604 1.00 97.75 181 GLY A C 1
ATOM 1342 O O . GLY A 1 181 ? 0.904 -4.211 7.563 1.00 97.75 181 GLY A O 1
ATOM 1343 N N . ALA A 1 182 ? 2.130 -2.899 8.903 1.00 95.81 182 ALA A N 1
ATOM 1344 C CA . ALA A 1 182 ? 3.338 -2.878 8.077 1.00 95.81 182 ALA A CA 1
ATOM 1345 C C . ALA A 1 182 ? 4.602 -3.213 8.891 1.00 95.81 182 ALA A C 1
ATOM 1347 O O . ALA A 1 182 ? 5.707 -2.797 8.538 1.00 95.81 182 ALA A O 1
ATOM 1348 N N . ILE A 1 183 ? 4.440 -3.968 9.983 1.00 92.75 183 ILE A N 1
ATOM 1349 C CA . ILE A 1 183 ? 5.541 -4.484 10.802 1.00 92.75 183 ILE A CA 1
ATOM 1350 C C . ILE A 1 183 ? 5.814 -5.958 10.474 1.00 92.75 183 ILE A C 1
ATOM 1352 O O . ILE A 1 183 ? 4.886 -6.681 10.101 1.00 92.75 183 ILE A O 1
ATOM 1356 N N . PRO A 1 184 ? 7.060 -6.439 10.632 1.00 88.94 184 PRO A N 1
ATOM 1357 C CA . PRO A 1 184 ? 7.363 -7.858 10.499 1.00 88.94 184 PRO A CA 1
ATOM 1358 C C . PRO A 1 184 ? 6.526 -8.713 11.459 1.00 88.94 184 PRO A C 1
ATOM 1360 O O . PRO A 1 184 ? 6.274 -8.326 12.599 1.00 88.94 184 PRO A O 1
ATOM 1363 N N . ALA A 1 185 ? 6.165 -9.925 11.036 1.00 87.88 185 ALA A N 1
ATOM 1364 C CA . ALA A 1 185 ? 5.405 -10.882 11.847 1.00 87.88 185 ALA A CA 1
ATOM 1365 C C . ALA A 1 185 ? 6.257 -11.605 12.912 1.00 87.88 185 ALA A C 1
ATOM 1367 O O . ALA A 1 185 ? 6.006 -12.763 13.253 1.00 87.88 185 ALA A O 1
ATOM 1368 N N . THR A 1 186 ? 7.285 -10.937 13.430 1.00 84.81 186 THR A N 1
ATOM 1369 C CA . THR A 1 186 ? 8.103 -11.427 14.537 1.00 84.81 186 THR A CA 1
ATOM 1370 C C . THR A 1 186 ? 7.381 -11.192 15.859 1.00 84.81 186 THR A C 1
ATOM 1372 O O . THR A 1 186 ? 6.739 -10.158 16.056 1.00 84.81 186 THR A O 1
ATOM 1375 N N . ALA A 1 187 ? 7.481 -12.154 16.778 1.00 84.81 187 ALA A N 1
ATOM 1376 C CA . ALA A 1 187 ? 6.929 -11.987 18.117 1.00 84.81 187 ALA A CA 1
ATOM 1377 C C . ALA A 1 187 ? 7.616 -10.801 18.827 1.00 84.81 187 ALA A C 1
ATOM 1379 O O . ALA A 1 187 ? 8.838 -10.682 18.723 1.00 84.81 187 ALA A O 1
ATOM 1380 N N . PRO A 1 188 ? 6.869 -9.940 19.543 1.00 88.38 188 PRO A N 1
ATOM 1381 C CA . PRO A 1 188 ? 7.450 -8.799 20.241 1.00 88.38 188 PRO A CA 1
ATOM 1382 C C . PRO A 1 188 ? 8.334 -9.269 21.405 1.00 88.38 188 PRO A C 1
ATOM 1384 O O . PRO A 1 188 ? 7.878 -9.982 22.303 1.00 88.38 188 PRO A O 1
ATOM 1387 N N . VAL A 1 189 ? 9.594 -8.843 21.409 1.00 90.88 189 VAL A N 1
ATOM 1388 C CA . VAL A 1 189 ? 10.614 -9.204 22.402 1.00 90.88 189 VAL A CA 1
ATOM 1389 C C . VAL A 1 189 ? 10.833 -8.071 23.398 1.00 90.88 189 VAL A C 1
ATOM 1391 O O . VAL A 1 189 ? 10.954 -8.328 24.601 1.00 90.88 189 VAL A O 1
ATOM 1394 N N . THR A 1 190 ? 10.851 -6.818 22.942 1.00 93.19 190 THR A N 1
ATOM 1395 C CA . THR A 1 190 ? 11.111 -5.669 23.823 1.00 93.19 190 THR A CA 1
ATOM 1396 C C . THR A 1 190 ? 9.825 -5.121 24.465 1.00 93.19 190 THR A C 1
ATOM 1398 O O . THR A 1 190 ? 8.717 -5.389 23.983 1.00 93.19 190 THR A O 1
ATOM 1401 N N . PRO A 1 191 ? 9.920 -4.376 25.585 1.00 93.75 191 PRO A N 1
ATOM 1402 C CA . PRO A 1 191 ? 8.774 -3.671 26.161 1.00 93.75 191 PRO A CA 1
ATOM 1403 C C . PRO A 1 191 ? 8.089 -2.728 25.168 1.00 93.75 191 PRO A C 1
ATOM 1405 O O . PRO A 1 191 ? 6.865 -2.680 25.122 1.00 93.75 191 PRO A O 1
ATOM 1408 N N . GLU A 1 192 ? 8.863 -2.035 24.338 1.00 92.62 192 GLU A N 1
ATOM 1409 C CA . GLU A 1 192 ? 8.374 -1.085 23.337 1.00 92.62 192 GLU A CA 1
ATOM 1410 C C . GLU A 1 192 ? 7.632 -1.813 22.207 1.00 92.62 192 GLU A C 1
ATOM 1412 O O . GLU A 1 192 ? 6.573 -1.373 21.764 1.00 92.62 192 GLU A O 1
ATOM 1417 N N . GLU A 1 193 ? 8.132 -2.980 21.788 1.00 92.19 193 GLU A N 1
ATOM 1418 C CA . GLU A 1 193 ? 7.442 -3.856 20.838 1.00 92.19 193 GLU A CA 1
ATOM 1419 C C . GLU A 1 193 ? 6.114 -4.365 21.389 1.00 92.19 193 GLU A C 1
ATOM 1421 O O . GLU A 1 193 ? 5.096 -4.323 20.698 1.00 92.19 193 GLU A O 1
ATOM 1426 N N . ARG A 1 194 ? 6.092 -4.801 22.652 1.00 94.75 194 ARG A N 1
ATOM 1427 C CA . ARG A 1 194 ? 4.839 -5.171 23.326 1.00 94.75 194 ARG A CA 1
ATOM 1428 C C . ARG A 1 194 ? 3.901 -3.975 23.472 1.00 94.75 194 ARG A C 1
ATOM 1430 O O . ARG A 1 194 ? 2.692 -4.152 23.347 1.00 94.75 194 ARG A O 1
ATOM 1437 N N . GLY A 1 195 ? 4.447 -2.777 23.677 1.00 95.81 195 GLY A N 1
ATOM 1438 C CA . GLY A 1 195 ? 3.706 -1.519 23.702 1.00 95.81 195 GLY A CA 1
ATOM 1439 C C . GLY A 1 195 ? 2.925 -1.287 22.410 1.00 95.81 195 GLY A C 1
ATOM 1440 O O . GLY A 1 195 ? 1.730 -1.023 22.475 1.00 95.81 195 GLY A O 1
ATOM 1441 N N . VAL A 1 196 ? 3.543 -1.507 21.243 1.00 96.25 196 VAL A N 1
ATOM 1442 C CA . VAL A 1 196 ? 2.853 -1.428 19.940 1.00 96.25 196 VAL A CA 1
ATOM 1443 C C . VAL A 1 196 ? 1.667 -2.393 19.880 1.00 96.25 196 VAL A C 1
ATOM 1445 O O . VAL A 1 196 ? 0.562 -1.981 19.531 1.00 96.25 196 VAL A O 1
ATOM 1448 N N . TYR A 1 197 ? 1.860 -3.659 20.264 1.00 95.50 197 TYR A N 1
ATOM 1449 C CA . TYR A 1 197 ? 0.770 -4.643 20.286 1.00 95.50 197 TYR A CA 1
ATOM 1450 C C . TYR A 1 197 ? -0.344 -4.261 21.266 1.00 95.50 197 TYR A C 1
ATOM 1452 O O . TYR A 1 197 ? -1.517 -4.427 20.934 1.00 95.50 197 TYR A O 1
ATOM 1460 N N . SER A 1 198 ? -0.002 -3.723 22.440 1.00 96.75 198 SER A N 1
ATOM 1461 C CA . SER A 1 198 ? -0.985 -3.228 23.407 1.00 96.75 198 SER A CA 1
ATOM 1462 C C . SER A 1 198 ? -1.805 -2.084 22.816 1.00 96.75 198 SER A C 1
ATOM 1464 O O . SER A 1 198 ? -3.027 -2.172 22.801 1.00 96.75 198 SER A O 1
ATOM 1466 N N . THR A 1 199 ? -1.153 -1.055 22.267 1.00 98.00 199 THR A N 1
ATOM 1467 C CA . THR A 1 199 ? -1.819 0.102 21.649 1.00 98.00 199 THR A CA 1
ATOM 1468 C C . THR A 1 199 ? -2.757 -0.330 20.526 1.00 98.00 199 THR A C 1
ATOM 1470 O O . THR A 1 199 ? -3.919 0.069 20.498 1.00 98.00 199 THR A O 1
ATOM 1473 N N . VAL A 1 200 ? -2.289 -1.199 19.622 1.00 97.75 200 VAL A N 1
ATOM 1474 C CA . VAL A 1 200 ? -3.111 -1.718 18.519 1.00 97.75 200 VAL A CA 1
ATOM 1475 C C . VAL A 1 200 ? -4.291 -2.529 19.048 1.00 97.75 200 VAL A C 1
ATOM 1477 O O . VAL A 1 200 ? -5.415 -2.326 18.596 1.00 97.75 200 VAL A O 1
ATOM 1480 N N . THR A 1 201 ? -4.071 -3.400 20.035 1.00 97.25 201 THR A N 1
ATOM 1481 C CA . THR A 1 201 ? -5.147 -4.195 20.645 1.00 97.25 201 THR A CA 1
ATOM 1482 C C . THR A 1 201 ? -6.209 -3.293 21.271 1.00 97.25 201 THR A C 1
ATOM 1484 O O . THR A 1 201 ? -7.393 -3.531 21.042 1.00 97.25 201 THR A O 1
ATOM 1487 N N . THR A 1 202 ? -5.816 -2.214 21.959 1.00 97.94 202 THR A N 1
ATOM 1488 C CA . THR A 1 202 ? -6.748 -1.211 22.501 1.00 97.94 202 THR A CA 1
ATOM 1489 C C . THR A 1 202 ? -7.631 -0.613 21.404 1.00 97.94 202 THR A C 1
ATOM 1491 O O . THR A 1 202 ? -8.835 -0.494 21.593 1.00 97.94 202 THR A O 1
ATOM 1494 N N . ILE A 1 203 ? -7.091 -0.323 20.214 1.00 98.00 203 ILE A N 1
ATOM 1495 C CA . ILE A 1 203 ? -7.893 0.161 19.073 1.00 98.00 203 ILE A CA 1
ATOM 1496 C C . ILE A 1 203 ? -8.846 -0.930 18.556 1.00 98.00 203 ILE A C 1
ATOM 1498 O O . ILE A 1 203 ? -10.008 -0.655 18.235 1.00 98.00 203 ILE A O 1
ATOM 1502 N N . LEU A 1 204 ? -8.365 -2.174 18.460 1.00 97.62 204 LEU A N 1
ATOM 1503 C CA . LEU A 1 204 ? -9.138 -3.301 17.933 1.00 97.62 204 LEU A CA 1
ATOM 1504 C C . LEU A 1 204 ? -10.372 -3.612 18.794 1.00 97.62 204 LEU A C 1
ATOM 1506 O O . LEU A 1 204 ? -11.404 -3.980 18.225 1.00 97.62 204 LEU A O 1
ATOM 1510 N N . ILE A 1 205 ? -10.287 -3.422 20.117 1.00 96.56 205 ILE A N 1
ATOM 1511 C CA . ILE A 1 205 ? -11.388 -3.678 21.062 1.00 96.56 205 ILE A CA 1
ATOM 1512 C C . ILE A 1 205 ? -12.422 -2.550 21.148 1.00 96.56 205 ILE A C 1
ATOM 1514 O O . ILE A 1 205 ? -13.506 -2.791 21.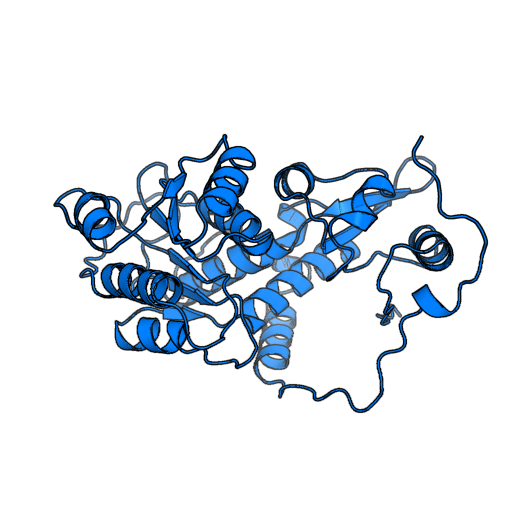680 1.00 96.56 205 ILE A O 1
ATOM 1518 N N . ILE A 1 206 ? -12.137 -1.348 20.621 1.00 95.00 206 ILE A N 1
ATOM 1519 C CA . ILE A 1 206 ?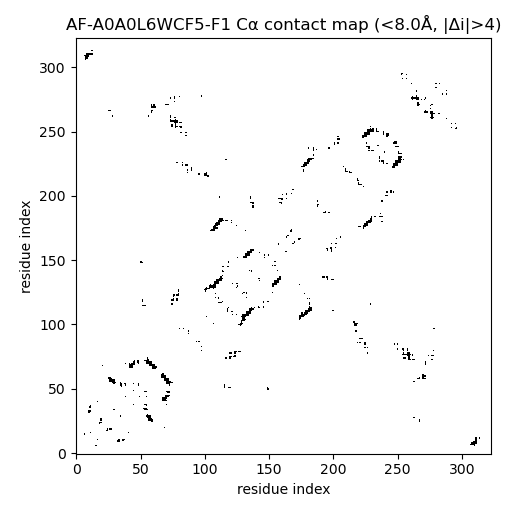 -13.112 -0.244 20.619 1.00 95.00 206 ILE A CA 1
ATOM 1520 C C . ILE A 1 206 ? -14.393 -0.723 19.921 1.00 95.00 206 ILE A C 1
ATOM 1522 O O . ILE A 1 206 ? -14.307 -1.158 18.763 1.00 95.00 206 ILE A O 1
ATOM 1526 N N . PRO A 1 207 ? -15.572 -0.634 20.568 1.00 92.62 207 PRO A N 1
ATOM 1527 C CA . PRO A 1 207 ? -16.831 -1.048 19.966 1.00 92.62 207 PRO A CA 1
ATOM 1528 C C . PRO A 1 207 ? -17.096 -0.327 18.644 1.00 92.62 207 PRO A C 1
ATOM 1530 O O . PRO A 1 207 ? -17.057 0.902 18.562 1.00 92.62 207 PRO A O 1
ATOM 1533 N N . TYR A 1 208 ? -17.399 -1.097 17.599 1.00 93.50 208 TYR A N 1
ATOM 1534 C CA . TYR A 1 208 ? -17.757 -0.538 16.303 1.00 93.50 208 TYR A CA 1
ATOM 1535 C C . TYR A 1 208 ? -19.270 -0.414 16.171 1.00 93.50 208 TYR A C 1
ATOM 1537 O O . TYR A 1 208 ? -19.976 -1.404 15.991 1.00 93.50 208 TYR A O 1
ATOM 1545 N N . VAL A 1 209 ? -19.758 0.822 16.233 1.00 90.62 209 VAL A N 1
ATOM 1546 C CA . VAL A 1 209 ? -21.121 1.162 15.826 1.00 90.62 209 VAL A CA 1
ATOM 1547 C C . VAL A 1 209 ? -21.041 1.721 14.415 1.00 90.62 209 VAL A C 1
ATOM 1549 O O . VAL A 1 209 ? -20.476 2.797 14.207 1.00 90.62 209 VAL A O 1
ATOM 15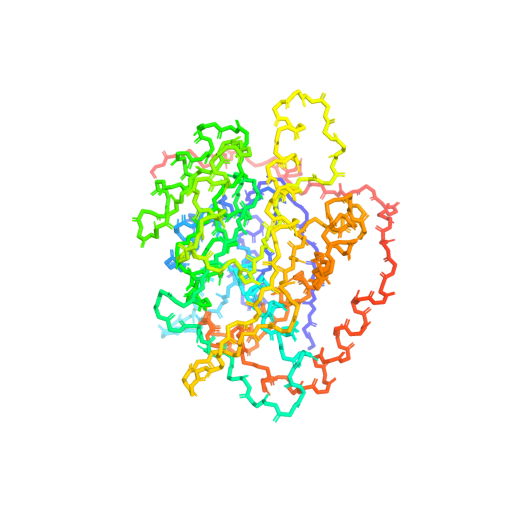52 N N . LYS A 1 210 ? -21.574 0.968 13.447 1.00 92.25 210 LYS A N 1
ATOM 1553 C CA . LYS A 1 210 ? -21.599 1.373 12.041 1.00 92.25 210 LYS A CA 1
ATOM 1554 C C . LYS A 1 210 ? -22.317 2.727 11.908 1.00 92.25 210 LYS A C 1
ATOM 1556 O O . LYS A 1 210 ? -23.470 2.825 12.337 1.00 92.25 210 LYS A O 1
ATOM 1561 N N . PRO A 1 211 ? -21.668 3.761 11.340 1.00 89.44 211 PRO A N 1
ATOM 1562 C CA . PRO A 1 211 ? -22.322 5.042 11.105 1.00 89.44 211 PRO A CA 1
ATOM 1563 C C . PRO A 1 211 ? -23.511 4.910 10.147 1.00 89.44 211 PRO A C 1
ATOM 1565 O O . PRO A 1 211 ? -23.576 3.981 9.337 1.00 89.44 211 PRO A O 1
ATOM 1568 N N . ALA A 1 212 ? -24.441 5.865 10.218 1.00 89.12 212 ALA A N 1
ATOM 1569 C CA . ALA A 1 212 ? -25.510 5.966 9.233 1.00 89.12 212 ALA A CA 1
ATOM 1570 C C . ALA A 1 212 ? -24.907 6.147 7.833 1.00 89.12 212 ALA A C 1
ATOM 1572 O O . ALA A 1 212 ? -23.961 6.912 7.646 1.00 89.12 212 ALA A O 1
ATOM 1573 N N . GLN A 1 213 ? -25.442 5.415 6.859 1.00 87.44 213 GLN A N 1
ATOM 1574 C CA . GLN A 1 213 ? -24.960 5.497 5.490 1.00 87.44 213 GLN A CA 1
ATOM 1575 C C . GLN A 1 213 ? -25.239 6.890 4.919 1.00 87.44 213 GLN A C 1
ATOM 1577 O O . GLN A 1 213 ? -26.341 7.411 5.055 1.00 87.44 213 GLN A O 1
ATOM 1582 N N . ILE A 1 214 ? -24.234 7.449 4.255 1.00 83.56 214 ILE A N 1
ATOM 1583 C CA . ILE A 1 214 ? -24.335 8.682 3.475 1.00 83.56 214 ILE A CA 1
ATOM 1584 C C . ILE A 1 214 ? -24.544 8.350 1.991 1.00 83.56 214 ILE A C 1
ATOM 1586 O O . ILE A 1 214 ? -24.085 7.302 1.518 1.00 83.56 214 ILE A O 1
ATOM 1590 N N . ASP A 1 215 ? -25.251 9.218 1.268 1.00 80.19 215 ASP A N 1
ATOM 1591 C CA . ASP A 1 215 ? -25.593 8.991 -0.145 1.00 80.19 215 ASP A CA 1
ATOM 1592 C C . ASP A 1 215 ? -24.357 9.033 -1.057 1.00 80.19 215 ASP A C 1
ATOM 1594 O O . ASP A 1 215 ? -24.269 8.286 -2.033 1.00 80.19 215 ASP A O 1
ATOM 1598 N N . GLU A 1 216 ? -23.361 9.846 -0.699 1.00 83.81 216 GLU A N 1
ATOM 1599 C CA . GLU A 1 216 ? -22.136 10.043 -1.472 1.00 83.81 216 GLU A CA 1
ATOM 1600 C C . GLU A 1 216 ? -20.944 9.258 -0.903 1.00 83.81 216 GLU A C 1
ATOM 1602 O O . GLU A 1 216 ? -20.733 9.185 0.306 1.00 83.81 216 GLU A O 1
ATOM 1607 N N . GLY A 1 217 ? -20.122 8.699 -1.796 1.00 89.50 217 GLY A N 1
ATOM 1608 C CA . GLY A 1 217 ? -18.854 8.056 -1.450 1.00 89.50 217 GLY A CA 1
ATOM 1609 C C . GLY A 1 217 ? -18.941 6.569 -1.091 1.00 89.50 217 GLY A C 1
ATOM 1610 O O . GLY A 1 217 ? -19.900 5.851 -1.417 1.00 89.50 217 GLY A O 1
ATOM 1611 N N . LEU A 1 218 ? -17.866 6.082 -0.471 1.00 94.81 218 LEU A N 1
ATOM 1612 C CA . LEU A 1 218 ? -17.736 4.691 -0.040 1.00 94.81 218 LEU A CA 1
ATOM 1613 C C . LEU A 1 218 ? -18.751 4.338 1.066 1.00 94.81 218 LEU A C 1
ATOM 1615 O O . LEU A 1 218 ? -19.008 5.148 1.958 1.00 94.81 218 LEU A O 1
ATOM 1619 N N . PRO A 1 219 ? -19.332 3.122 1.053 1.00 94.56 219 PRO A N 1
ATOM 1620 C CA . PRO A 1 219 ? -20.136 2.653 2.172 1.00 94.56 219 PRO A CA 1
ATOM 1621 C C . PRO A 1 219 ? -19.275 2.447 3.415 1.00 94.56 219 PRO A C 1
ATOM 1623 O O . PRO A 1 219 ? -18.152 1.955 3.316 1.00 94.56 219 PRO A O 1
ATOM 1626 N N . PHE A 1 220 ? -19.825 2.742 4.594 1.00 96.00 220 PHE A N 1
ATOM 1627 C CA . PHE A 1 220 ? -19.174 2.333 5.837 1.00 96.00 220 PHE A CA 1
ATOM 1628 C C . PHE A 1 220 ? -19.170 0.802 5.925 1.00 96.00 220 PHE A C 1
ATOM 1630 O O . PHE A 1 220 ? -20.219 0.196 5.686 1.00 96.00 220 PHE A O 1
ATOM 1637 N N . PRO A 1 221 ? -18.037 0.162 6.258 1.00 96.38 221 PRO A N 1
ATOM 1638 C CA . PRO A 1 221 ? -17.945 -1.291 6.296 1.00 96.38 221 PRO A CA 1
ATOM 1639 C C . PRO A 1 221 ? -18.888 -1.889 7.352 1.00 96.38 221 PRO A C 1
ATOM 1641 O O . PRO A 1 221 ? -19.086 -1.309 8.413 1.00 96.38 221 PRO A O 1
ATOM 1644 N N . ASP A 1 222 ? -19.438 -3.076 7.100 1.00 96.25 222 ASP A N 1
ATOM 1645 C CA . ASP A 1 222 ? -20.128 -3.867 8.132 1.00 96.25 222 ASP A CA 1
ATOM 1646 C C . ASP A 1 222 ? -19.138 -4.385 9.184 1.00 96.25 222 ASP A C 1
ATOM 1648 O O . ASP A 1 222 ? -19.445 -4.450 10.374 1.00 96.25 222 ASP A O 1
ATOM 1652 N N . LYS A 1 223 ? -17.919 -4.713 8.744 1.00 97.25 223 LYS A N 1
ATOM 1653 C CA . LYS A 1 223 ? -16.774 -5.048 9.593 1.00 97.25 223 LYS A CA 1
ATOM 1654 C C . LYS A 1 223 ? -15.578 -4.201 9.192 1.00 97.25 223 LYS A C 1
ATOM 1656 O O . LYS A 1 223 ? -15.115 -4.293 8.051 1.00 97.25 223 LYS A O 1
ATOM 1661 N N . ARG A 1 224 ? -15.045 -3.424 10.142 1.00 97.81 224 ARG A N 1
ATOM 1662 C CA . ARG A 1 224 ? -13.793 -2.668 9.963 1.00 97.81 224 ARG A CA 1
ATOM 1663 C C . ARG A 1 224 ? -12.693 -3.577 9.413 1.00 97.81 224 ARG A C 1
ATOM 1665 O O . ARG A 1 224 ? -12.631 -4.754 9.770 1.00 97.81 224 ARG A O 1
ATOM 1672 N N . MET A 1 225 ? -11.845 -3.042 8.543 1.00 98.38 225 MET A N 1
ATOM 1673 C CA . MET A 1 225 ? -10.874 -3.843 7.790 1.00 98.38 225 MET A CA 1
ATOM 1674 C C . MET A 1 225 ? -9.482 -3.753 8.398 1.00 98.38 225 MET A C 1
ATOM 1676 O O . MET A 1 225 ? -9.015 -2.661 8.711 1.00 98.38 225 MET A O 1
ATOM 1680 N N . PHE A 1 226 ? -8.824 -4.897 8.547 1.00 98.50 226 PHE A N 1
ATOM 1681 C CA . PHE A 1 226 ? -7.436 -4.992 8.976 1.00 98.50 226 PHE A CA 1
ATOM 1682 C C . PHE A 1 226 ? -6.635 -5.667 7.865 1.00 98.50 226 PHE A C 1
ATOM 1684 O O . PHE A 1 226 ? -6.826 -6.854 7.602 1.00 98.50 226 PHE A O 1
ATOM 1691 N N . LEU A 1 227 ? -5.758 -4.912 7.211 1.00 98.50 227 LEU A N 1
ATOM 1692 C CA . LEU A 1 227 ? -4.809 -5.429 6.234 1.00 98.50 227 LEU A CA 1
ATOM 1693 C C . LEU A 1 227 ? -3.463 -5.667 6.905 1.00 98.50 227 LEU A C 1
ATOM 1695 O O . LEU A 1 227 ? -2.870 -4.742 7.447 1.00 98.50 227 LEU A O 1
ATOM 1699 N N . GLU A 1 228 ? -2.956 -6.886 6.817 1.00 96.50 228 GLU A N 1
ATOM 1700 C CA . GLU A 1 228 ? -1.582 -7.209 7.181 1.00 96.50 228 GLU A CA 1
ATOM 1701 C C . GLU A 1 228 ? -0.713 -7.217 5.921 1.00 96.50 228 GLU A C 1
ATOM 1703 O O . GLU A 1 228 ? -0.983 -7.983 5.004 1.00 96.50 228 GLU A O 1
ATOM 1708 N N . MET A 1 229 ? 0.344 -6.406 5.863 1.00 95.69 229 MET A N 1
ATOM 1709 C CA . MET A 1 229 ? 1.265 -6.409 4.717 1.00 95.69 229 MET A CA 1
ATOM 1710 C C . MET A 1 229 ? 2.281 -7.546 4.784 1.00 95.69 229 MET A C 1
ATOM 1712 O O . MET A 1 229 ? 2.823 -7.954 3.754 1.00 95.69 229 MET A O 1
ATOM 1716 N N . THR A 1 230 ? 2.541 -8.082 5.978 1.00 91.81 230 THR A N 1
ATOM 1717 C CA . THR A 1 230 ? 3.392 -9.260 6.119 1.00 91.81 230 THR A CA 1
ATOM 1718 C C . THR A 1 230 ? 2.642 -10.515 5.680 1.00 91.81 230 THR A C 1
ATOM 1720 O O . THR A 1 230 ? 1.625 -10.889 6.253 1.00 91.81 230 THR A O 1
ATOM 1723 N N . TYR A 1 231 ? 3.191 -11.219 4.694 1.00 86.31 231 TYR A N 1
ATOM 1724 C CA . TYR A 1 231 ? 2.616 -12.459 4.167 1.00 86.31 231 TYR A CA 1
ATOM 1725 C C . TYR A 1 231 ? 3.333 -13.734 4.637 1.00 86.31 231 TYR A C 1
ATOM 1727 O O . TYR A 1 231 ? 2.928 -14.836 4.269 1.00 86.31 231 TYR A O 1
ATOM 1735 N N . LYS A 1 232 ? 4.386 -13.614 5.459 1.00 85.81 232 LYS A N 1
ATOM 1736 C CA . LYS A 1 232 ? 5.116 -14.755 6.028 1.00 85.81 232 LYS A CA 1
ATOM 1737 C C . LYS A 1 232 ? 5.199 -14.653 7.560 1.00 85.81 232 LYS A C 1
ATOM 1739 O O . LYS A 1 232 ? 5.954 -13.819 8.058 1.00 85.81 232 LYS A O 1
ATOM 1744 N N . PRO A 1 233 ? 4.485 -15.511 8.314 1.00 86.94 233 PRO A N 1
ATOM 1745 C CA . PRO A 1 233 ? 3.489 -16.481 7.840 1.00 86.94 233 PRO A CA 1
ATOM 1746 C C . PRO A 1 233 ? 2.217 -15.788 7.319 1.00 86.94 233 PRO A C 1
ATOM 1748 O O . PRO A 1 233 ? 1.921 -14.670 7.728 1.00 86.94 233 PRO A O 1
ATOM 1751 N N . ARG A 1 234 ? 1.414 -16.484 6.499 1.00 83.44 234 ARG A N 1
ATOM 1752 C CA . ARG A 1 234 ? 0.123 -15.968 5.985 1.00 83.44 234 ARG A CA 1
ATOM 1753 C C . ARG A 1 234 ? -0.850 -15.516 7.080 1.00 83.44 234 ARG A C 1
ATOM 1755 O O . ARG A 1 234 ? -1.658 -14.624 6.865 1.00 83.44 234 ARG A O 1
ATOM 1762 N N . SER A 1 235 ? -0.785 -16.142 8.256 1.00 86.38 235 SER A N 1
ATOM 1763 C CA . SER A 1 235 ? -1.597 -15.783 9.421 1.00 86.38 235 SER A CA 1
ATOM 1764 C C . SER A 1 235 ? -0.700 -15.272 10.547 1.00 86.38 235 SER A C 1
ATOM 1766 O O . SER A 1 235 ? -0.180 -16.054 11.352 1.00 86.38 235 SER A O 1
ATOM 1768 N N . THR A 1 236 ? -0.504 -13.955 10.581 1.00 92.12 236 THR A N 1
ATOM 1769 C CA . THR A 1 236 ? 0.326 -13.275 11.584 1.00 92.12 236 THR A CA 1
ATOM 1770 C C . THR A 1 236 ? -0.377 -13.215 12.946 1.00 92.12 236 THR A C 1
ATOM 1772 O O . THR A 1 236 ? -1.608 -13.314 13.020 1.00 92.12 236 THR A O 1
ATOM 1775 N N . PRO A 1 237 ? 0.367 -13.051 14.058 1.00 91.75 237 PRO A N 1
ATOM 1776 C CA . PRO A 1 237 ? -0.237 -12.857 15.375 1.00 91.75 237 PRO A CA 1
ATOM 1777 C C . PRO A 1 237 ? -1.217 -11.677 15.416 1.00 91.75 237 PRO A C 1
ATOM 1779 O O . PRO A 1 237 ? -2.319 -11.828 15.934 1.00 91.75 237 PRO A O 1
ATOM 1782 N N . MET A 1 238 ? -0.856 -10.538 14.816 1.00 92.44 238 MET A N 1
ATOM 1783 C CA . MET A 1 238 ? -1.700 -9.340 14.812 1.00 92.44 238 MET A CA 1
ATOM 1784 C C . MET A 1 238 ? -3.000 -9.553 14.026 1.00 92.44 238 MET A C 1
ATOM 1786 O O . MET A 1 238 ? -4.079 -9.223 14.519 1.00 92.44 238 MET A O 1
ATOM 1790 N N . LEU A 1 239 ? -2.924 -10.188 12.851 1.00 95.06 239 LEU A N 1
ATOM 1791 C CA . LEU A 1 239 ? -4.105 -10.521 12.053 1.00 95.06 239 LEU A CA 1
ATOM 1792 C C . LEU A 1 239 ? -5.070 -11.435 12.826 1.00 95.06 239 LEU A C 1
ATOM 1794 O O . LEU A 1 239 ? -6.282 -11.230 12.787 1.00 95.06 239 LEU A O 1
ATOM 1798 N N . LYS A 1 240 ? -4.549 -12.413 13.579 1.00 94.81 240 LYS A N 1
ATOM 1799 C CA . LYS A 1 240 ? -5.372 -13.283 14.439 1.00 94.81 240 LYS A CA 1
ATOM 1800 C C . LYS A 1 240 ? -6.090 -12.496 15.537 1.00 94.81 240 LYS A C 1
ATOM 1802 O O . LYS A 1 240 ? -7.264 -12.760 15.782 1.00 94.81 240 LYS A O 1
ATOM 1807 N N . VAL A 1 241 ? -5.415 -11.530 16.166 1.00 94.88 241 VAL A N 1
ATOM 1808 C CA . VAL A 1 241 ? -6.028 -10.648 17.175 1.00 94.88 241 VAL A CA 1
ATOM 1809 C C . VAL A 1 241 ? -7.142 -9.806 16.545 1.00 94.88 241 VAL A C 1
ATOM 1811 O O . VAL A 1 241 ? -8.245 -9.754 17.085 1.00 94.88 241 VAL A O 1
ATOM 1814 N N . ALA A 1 242 ? -6.912 -9.220 15.366 1.00 97.00 242 ALA A N 1
ATOM 1815 C CA . ALA A 1 242 ? -7.933 -8.447 14.657 1.00 97.00 242 ALA A CA 1
ATOM 1816 C C . ALA A 1 242 ? -9.181 -9.290 14.331 1.00 97.00 242 ALA A C 1
ATOM 1818 O O . ALA A 1 242 ? -10.306 -8.880 14.630 1.00 97.00 242 ALA A 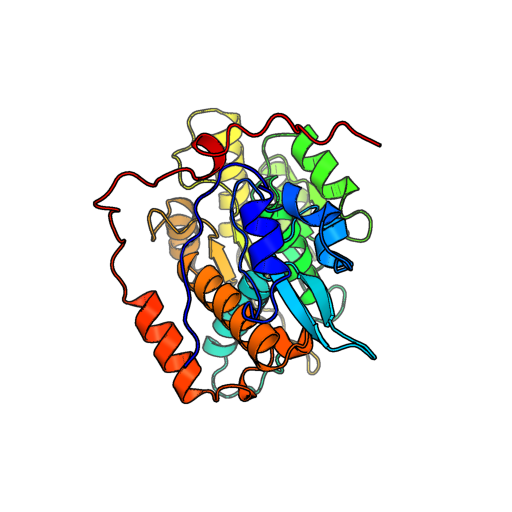O 1
ATOM 1819 N N . LEU A 1 243 ? -8.987 -10.499 13.791 1.00 97.31 243 LEU A N 1
ATOM 1820 C CA . LEU A 1 243 ? -10.073 -11.440 13.497 1.00 97.31 243 LEU A CA 1
ATOM 1821 C C . LEU A 1 243 ? -10.864 -11.827 14.757 1.00 97.31 243 LEU A C 1
ATOM 1823 O O . LEU A 1 243 ? -12.095 -11.862 14.720 1.00 97.31 243 LEU A O 1
ATOM 1827 N N . ALA A 1 244 ? -10.178 -12.071 15.879 1.00 96.94 244 ALA A N 1
ATOM 1828 C CA . ALA A 1 244 ? -10.814 -12.402 17.155 1.00 96.94 244 ALA A CA 1
ATOM 1829 C C . ALA A 1 244 ? -11.703 -11.265 17.695 1.00 96.94 244 ALA A C 1
ATOM 1831 O O . ALA A 1 244 ? -12.698 -11.531 18.365 1.00 96.94 244 ALA A O 1
ATOM 1832 N N . HIS A 1 245 ? -11.393 -10.011 17.350 1.00 96.94 245 HIS A N 1
ATOM 1833 C CA . HIS A 1 245 ? -12.185 -8.827 17.703 1.00 96.94 245 HIS A CA 1
ATOM 1834 C C . HIS A 1 245 ? -13.151 -8.376 16.593 1.00 96.94 245 HIS A C 1
ATOM 1836 O O . HIS A 1 245 ? -13.608 -7.233 16.577 1.00 96.94 245 HIS A O 1
ATOM 1842 N N . GLY A 1 246 ? -13.496 -9.273 15.663 1.00 96.69 246 GLY A N 1
ATOM 1843 C CA . GLY A 1 246 ? -14.573 -9.061 14.692 1.00 96.69 246 GLY A CA 1
ATOM 1844 C C . GLY A 1 246 ? -14.205 -8.198 13.483 1.00 96.69 246 GLY A C 1
ATOM 1845 O O . GLY A 1 246 ? -15.097 -7.833 12.713 1.00 96.69 246 GLY A O 1
ATOM 1846 N N . TRP A 1 247 ? -12.922 -7.894 13.282 1.00 98.12 247 TRP A N 1
ATOM 1847 C CA . TRP A 1 247 ? -12.456 -7.205 12.080 1.00 98.12 247 TRP A CA 1
ATOM 1848 C C . TRP A 1 247 ? -12.474 -8.138 10.864 1.00 98.12 247 TRP A C 1
ATOM 1850 O O . TRP A 1 247 ? -12.323 -9.356 10.977 1.00 98.12 247 TRP A O 1
ATOM 1860 N N . HIS A 1 248 ? -12.648 -7.560 9.679 1.00 98.19 248 HIS A N 1
ATOM 1861 C CA . HIS A 1 248 ? -12.422 -8.253 8.418 1.00 98.19 248 HIS A CA 1
ATOM 1862 C C . HIS A 1 248 ? -10.918 -8.265 8.126 1.00 98.19 248 HIS A C 1
ATOM 1864 O O . HIS A 1 248 ? -10.341 -7.231 7.788 1.00 98.19 248 HIS A O 1
ATOM 1870 N N . GLY A 1 249 ? -10.286 -9.423 8.306 1.00 97.50 249 GLY A N 1
ATOM 1871 C CA . GLY A 1 249 ? -8.857 -9.603 8.074 1.00 97.50 249 GLY A CA 1
ATOM 1872 C C . GLY A 1 249 ? -8.524 -9.825 6.599 1.00 97.50 249 GLY A C 1
ATOM 1873 O O . GLY A 1 249 ? -9.200 -10.596 5.921 1.00 97.50 249 GLY A O 1
ATOM 1874 N N . ILE A 1 250 ? -7.463 -9.174 6.132 1.00 97.12 250 ILE A N 1
ATOM 1875 C CA . ILE A 1 250 ? -6.919 -9.272 4.777 1.00 97.12 250 ILE A CA 1
ATOM 1876 C C . ILE A 1 250 ? -5.434 -9.616 4.914 1.00 97.12 250 ILE A C 1
ATOM 1878 O O . ILE A 1 250 ? -4.710 -8.943 5.652 1.00 97.12 250 ILE A O 1
ATOM 1882 N N . ASP A 1 251 ? -4.985 -10.672 4.240 1.00 92.88 251 ASP A N 1
ATOM 1883 C CA . ASP A 1 251 ? -3.582 -11.091 4.271 1.00 92.88 251 ASP A CA 1
ATOM 1884 C C . ASP A 1 251 ? -2.719 -10.345 3.236 1.00 92.88 251 ASP A C 1
ATOM 1886 O O . ASP A 1 251 ? -3.220 -9.767 2.266 1.00 92.88 251 ASP A O 1
ATOM 1890 N N . GLY A 1 252 ? -1.399 -10.384 3.435 1.00 93.25 252 GLY A N 1
ATOM 1891 C CA . GLY A 1 252 ? -0.453 -9.642 2.601 1.00 93.25 252 GLY A CA 1
ATOM 1892 C C . GLY A 1 252 ? -0.310 -10.176 1.177 1.00 93.25 252 GLY A C 1
ATOM 1893 O O . GLY A 1 252 ? 0.022 -9.402 0.281 1.00 93.25 252 GLY A O 1
ATOM 1894 N N . ILE A 1 253 ? -0.608 -11.461 0.933 1.00 93.19 253 ILE A N 1
ATOM 1895 C CA . ILE A 1 253 ? -0.560 -12.038 -0.421 1.00 93.19 253 ILE A CA 1
ATOM 1896 C C . ILE A 1 253 ? -1.611 -11.364 -1.297 1.00 93.19 253 ILE A C 1
ATOM 1898 O O . ILE A 1 253 ? -1.332 -11.044 -2.452 1.00 93.19 253 ILE A O 1
ATOM 1902 N N . GLN A 1 254 ? -2.791 -11.078 -0.746 1.00 95.38 254 GLN A N 1
ATOM 1903 C CA . GLN A 1 254 ? -3.837 -10.366 -1.477 1.00 95.38 254 GLN A CA 1
ATOM 1904 C C . GLN A 1 254 ? -3.369 -8.974 -1.933 1.00 95.38 254 GLN A C 1
ATOM 1906 O O . GLN A 1 254 ? -3.611 -8.598 -3.081 1.00 95.38 254 GLN A O 1
ATOM 1911 N N . ALA A 1 255 ? -2.646 -8.232 -1.084 1.00 96.12 255 ALA A N 1
ATOM 1912 C CA . ALA A 1 255 ? -2.065 -6.942 -1.464 1.00 96.12 255 ALA A CA 1
ATOM 1913 C C . ALA A 1 255 ? -0.977 -7.092 -2.543 1.00 96.12 255 ALA A C 1
ATOM 1915 O O . ALA A 1 255 ? -0.950 -6.304 -3.489 1.00 96.12 255 ALA A O 1
ATOM 1916 N N . THR A 1 256 ? -0.122 -8.119 -2.450 1.00 94.75 256 THR A N 1
ATOM 1917 C CA . THR A 1 256 ? 0.892 -8.433 -3.474 1.00 94.75 256 THR A CA 1
ATOM 1918 C C . THR A 1 256 ? 0.260 -8.772 -4.826 1.00 94.75 256 THR A C 1
ATOM 1920 O O . THR A 1 256 ? 0.733 -8.307 -5.860 1.00 94.75 256 THR A O 1
ATOM 1923 N N . ILE A 1 257 ? -0.840 -9.529 -4.841 1.00 95.81 257 ILE A N 1
ATOM 1924 C CA . ILE A 1 257 ? -1.570 -9.849 -6.075 1.00 95.81 257 ILE A CA 1
ATOM 1925 C C . ILE A 1 257 ? -2.146 -8.579 -6.706 1.00 95.81 257 ILE A C 1
ATOM 1927 O O . ILE A 1 257 ? -1.979 -8.366 -7.905 1.00 95.81 257 ILE A O 1
ATOM 1931 N N . GLU A 1 258 ? -2.803 -7.714 -5.926 1.00 96.69 258 GLU A N 1
ATOM 1932 C CA . GLU A 1 258 ? -3.356 -6.462 -6.462 1.00 96.69 258 GLU A CA 1
ATOM 1933 C C . GLU A 1 258 ? -2.262 -5.497 -6.942 1.00 96.69 258 GLU A C 1
ATOM 1935 O O . GLU A 1 258 ? -2.453 -4.8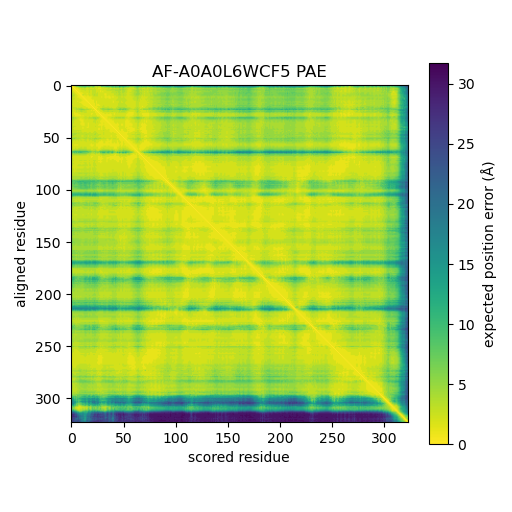02 -7.943 1.00 96.69 258 GLU A O 1
ATOM 1940 N N . GLN A 1 259 ? -1.107 -5.487 -6.270 1.00 96.69 259 GLN A N 1
ATOM 1941 C CA . GLN A 1 259 ? 0.083 -4.748 -6.686 1.00 96.69 259 GLN A CA 1
ATOM 1942 C C . GLN A 1 259 ? 0.602 -5.266 -8.037 1.00 96.69 259 GLN A C 1
ATOM 1944 O O . GLN A 1 259 ? 0.768 -4.476 -8.965 1.00 96.69 259 GLN A O 1
ATOM 1949 N N . GLY A 1 260 ? 0.760 -6.583 -8.200 1.00 96.94 260 GLY A N 1
ATOM 1950 C CA . GLY A 1 260 ? 1.162 -7.200 -9.468 1.00 96.94 260 GLY A CA 1
ATOM 1951 C C . GLY A 1 260 ? 0.152 -6.980 -10.601 1.00 96.94 260 GLY A C 1
ATOM 1952 O O . GLY A 1 260 ? 0.542 -6.666 -11.723 1.00 96.94 260 GLY A O 1
ATOM 1953 N N . LEU A 1 261 ? -1.152 -7.063 -10.321 1.00 96.94 261 LEU A N 1
ATOM 1954 C CA . LEU A 1 261 ? -2.193 -6.744 -11.305 1.00 96.94 261 LEU A CA 1
ATOM 1955 C C . LEU A 1 261 ? -2.110 -5.283 -11.765 1.00 96.94 261 LEU A C 1
ATOM 1957 O O . LEU A 1 261 ? -2.243 -5.016 -12.957 1.00 96.94 261 LEU A O 1
ATOM 1961 N N . ALA A 1 262 ? -1.852 -4.343 -10.851 1.00 97.25 262 ALA A N 1
ATOM 1962 C CA . ALA A 1 262 ? -1.664 -2.941 -11.213 1.00 97.25 262 ALA A CA 1
ATOM 1963 C C . ALA A 1 262 ? -0.461 -2.746 -12.148 1.00 97.25 262 ALA A C 1
ATOM 1965 O O . ALA A 1 262 ? -0.578 -2.036 -13.145 1.00 97.25 262 ALA A O 1
ATOM 1966 N N . GLN A 1 263 ? 0.656 -3.428 -11.878 1.00 97.88 263 GLN A N 1
ATOM 1967 C CA . GLN A 1 263 ? 1.825 -3.414 -12.762 1.00 97.88 263 GLN A CA 1
ATOM 1968 C C . GLN A 1 263 ? 1.498 -3.944 -14.157 1.00 97.88 263 GLN A C 1
ATOM 1970 O O . GLN A 1 263 ? 1.799 -3.288 -15.150 1.00 97.88 263 GLN A O 1
ATOM 1975 N N . GLN A 1 264 ? 0.828 -5.098 -14.234 1.00 96.69 264 GLN A N 1
ATOM 1976 C CA . GLN A 1 264 ? 0.452 -5.714 -15.507 1.00 96.69 264 GLN A CA 1
ATOM 1977 C C . GLN A 1 264 ? -0.419 -4.780 -16.352 1.00 96.69 264 GLN A C 1
ATOM 1979 O O . GLN A 1 264 ? -0.173 -4.638 -17.547 1.00 96.69 264 GLN A O 1
ATOM 1984 N N . ARG A 1 265 ? -1.397 -4.099 -15.740 1.00 96.62 265 ARG A N 1
ATOM 1985 C CA . ARG A 1 265 ? -2.252 -3.130 -16.445 1.00 96.62 265 ARG A CA 1
ATOM 1986 C C . ARG A 1 265 ? -1.442 -1.947 -16.980 1.00 96.62 265 ARG A C 1
ATOM 1988 O O . ARG A 1 265 ? -1.600 -1.583 -18.143 1.00 96.62 265 ARG A O 1
ATOM 1995 N N . MET A 1 266 ? -0.553 -1.388 -16.155 1.00 97.56 266 MET A N 1
ATOM 1996 C CA . MET A 1 266 ? 0.311 -0.271 -16.552 1.00 97.56 266 MET A CA 1
ATOM 1997 C C . MET A 1 266 ? 1.246 -0.649 -17.707 1.00 97.56 266 MET A C 1
ATOM 1999 O O . MET A 1 266 ? 1.387 0.116 -18.656 1.00 97.56 266 MET A O 1
ATOM 2003 N N . TRP A 1 267 ? 1.854 -1.839 -17.666 1.00 97.25 267 TRP A N 1
ATOM 2004 C CA . TRP A 1 267 ? 2.714 -2.327 -18.749 1.00 97.25 267 TRP A CA 1
ATOM 2005 C C . TRP A 1 267 ? 1.931 -2.610 -20.026 1.00 97.25 267 TRP A C 1
ATOM 2007 O O . TRP A 1 267 ? 2.381 -2.235 -21.104 1.00 97.25 267 TRP A O 1
ATOM 2017 N N . TYR A 1 268 ? 0.752 -3.225 -19.908 1.00 95.69 268 TYR A N 1
ATOM 2018 C CA . TYR A 1 268 ? -0.093 -3.550 -21.055 1.00 95.69 268 TYR A CA 1
ATOM 2019 C C . TYR A 1 268 ? -0.540 -2.304 -21.827 1.00 95.69 268 TYR A C 1
ATOM 2021 O O . TYR A 1 268 ? -0.561 -2.320 -23.054 1.00 95.69 268 TYR A O 1
ATOM 2029 N N . LEU A 1 269 ? -0.871 -1.223 -21.115 1.00 96.25 269 LEU A N 1
ATOM 2030 C CA . LEU A 1 269 ? -1.277 0.044 -21.727 1.00 96.25 269 LEU A CA 1
ATOM 2031 C C . LEU A 1 269 ? -0.113 0.998 -22.016 1.00 96.25 269 LEU A C 1
ATOM 2033 O O . LEU A 1 269 ? -0.335 2.042 -22.626 1.00 96.25 269 LEU A O 1
ATOM 2037 N N . SER A 1 270 ? 1.099 0.679 -21.550 1.00 96.25 270 SER A N 1
ATOM 2038 C CA . SER A 1 270 ? 2.215 1.632 -21.482 1.00 96.25 270 SER A CA 1
ATOM 2039 C C . SER A 1 270 ? 1.819 2.960 -20.810 1.00 96.25 270 SER A C 1
ATOM 2041 O O . SER A 1 270 ? 2.308 4.028 -21.179 1.00 96.25 270 SER A O 1
ATOM 2043 N N . ASP A 1 271 ? 0.919 2.888 -19.824 1.00 96.56 271 ASP A N 1
ATOM 2044 C CA . ASP A 1 271 ? 0.356 4.032 -19.105 1.00 96.56 271 ASP A CA 1
ATOM 2045 C C . ASP A 1 271 ? 0.684 3.900 -17.610 1.00 96.56 271 ASP A C 1
ATOM 2047 O O . ASP A 1 271 ? 0.188 2.985 -16.946 1.00 96.56 271 ASP A O 1
ATOM 2051 N N . PRO A 1 272 ? 1.509 4.800 -17.048 1.00 95.88 272 PRO A N 1
ATOM 2052 C CA . PRO A 1 272 ? 1.903 4.750 -15.650 1.00 95.88 272 PRO A CA 1
ATOM 2053 C C . PRO A 1 272 ? 0.855 5.373 -14.708 1.00 95.88 272 PRO A C 1
ATOM 2055 O O . PRO A 1 272 ? 1.129 5.551 -13.522 1.00 95.88 272 PRO A O 1
ATOM 2058 N N . SER A 1 273 ? -0.326 5.757 -15.201 1.00 93.12 273 SER A N 1
ATOM 2059 C CA . SER A 1 273 ? -1.351 6.427 -14.404 1.00 93.12 273 SER A CA 1
ATOM 2060 C C . SER A 1 273 ? -1.979 5.519 -13.339 1.00 93.12 273 SER A C 1
ATOM 2062 O O . SER A 1 273 ? -2.178 4.315 -13.526 1.00 93.12 273 SER A O 1
ATOM 2064 N N . LEU A 1 274 ? -2.386 6.124 -12.215 1.00 88.44 274 LEU A N 1
ATOM 2065 C CA . LEU A 1 274 ? -3.163 5.430 -11.178 1.00 88.44 274 LEU A CA 1
ATOM 2066 C C . LEU A 1 274 ? -4.450 4.819 -11.750 1.00 88.44 274 LEU A C 1
ATOM 2068 O O . LEU A 1 274 ? -4.861 3.740 -11.328 1.00 88.44 274 LEU A O 1
ATOM 2072 N N . ARG A 1 275 ? -5.061 5.492 -12.735 1.00 90.44 275 ARG A N 1
ATOM 2073 C CA . ARG A 1 275 ? -6.254 5.006 -13.430 1.00 90.44 275 ARG A CA 1
ATOM 2074 C C . ARG A 1 275 ? -5.968 3.690 -14.149 1.00 90.44 275 ARG A C 1
ATOM 2076 O O . ARG A 1 275 ? -6.683 2.725 -13.900 1.00 90.44 275 ARG A O 1
ATOM 2083 N N . ALA A 1 276 ? -4.914 3.626 -14.965 1.00 94.19 276 ALA A N 1
ATOM 2084 C CA . ALA A 1 276 ? -4.513 2.389 -15.634 1.00 94.19 276 ALA A CA 1
ATOM 2085 C C . ALA A 1 276 ? -4.249 1.265 -14.621 1.00 94.19 276 ALA A C 1
ATOM 2087 O O . ALA A 1 276 ? -4.771 0.161 -14.761 1.00 94.19 276 ALA A O 1
ATOM 2088 N N . GLY A 1 277 ? -3.525 1.556 -13.536 1.00 93.81 277 GLY A N 1
ATOM 2089 C CA . GLY A 1 277 ? -3.240 0.569 -12.492 1.00 93.81 277 GLY A CA 1
ATOM 2090 C C . GLY A 1 277 ? -4.466 0.056 -11.719 1.00 93.81 277 GLY A C 1
ATOM 2091 O O . GLY A 1 277 ? -4.411 -1.041 -11.159 1.00 93.81 277 GLY A O 1
ATOM 2092 N N . SER A 1 278 ? -5.577 0.797 -11.688 1.00 91.38 278 SER A N 1
ATOM 2093 C CA . SER A 1 278 ? -6.804 0.433 -10.956 1.00 91.38 278 SER A CA 1
ATOM 2094 C C . SER A 1 278 ? -7.968 -0.033 -11.844 1.00 91.38 278 SER A C 1
ATOM 2096 O O . SER A 1 278 ? -8.966 -0.525 -11.307 1.00 91.38 278 SER A O 1
ATOM 2098 N N . ASP A 1 279 ? -7.865 0.078 -13.170 1.00 91.00 279 ASP A N 1
ATOM 2099 C CA . ASP A 1 279 ? -8.947 -0.276 -14.091 1.00 91.00 279 ASP A CA 1
ATOM 2100 C C . ASP A 1 279 ? -9.039 -1.793 -14.331 1.00 91.00 279 ASP A C 1
ATOM 2102 O O . ASP A 1 279 ? -8.340 -2.391 -15.148 1.00 91.00 279 ASP A O 1
ATOM 2106 N N . ARG A 1 280 ? -9.971 -2.428 -13.616 1.00 88.06 280 ARG A N 1
ATOM 2107 C CA . ARG A 1 280 ? -10.238 -3.874 -13.691 1.00 88.06 280 ARG A CA 1
ATOM 2108 C C . ARG A 1 280 ? -10.866 -4.328 -15.014 1.00 88.06 280 ARG A C 1
ATOM 2110 O O . ARG A 1 280 ? -11.023 -5.529 -15.228 1.00 88.06 280 ARG A O 1
ATOM 2117 N N . SER A 1 281 ? -11.285 -3.402 -15.878 1.00 89.81 281 SER A N 1
ATOM 2118 C CA . SER A 1 281 ? -11.875 -3.746 -17.173 1.00 89.81 281 SER A CA 1
ATOM 2119 C C . SER A 1 281 ? -10.824 -4.098 -18.227 1.00 89.81 281 SER A C 1
ATOM 2121 O O . SER A 1 281 ? -11.147 -4.842 -19.148 1.00 89.81 281 SER A O 1
ATOM 2123 N N . ILE A 1 282 ? -9.567 -3.663 -18.045 1.00 93.31 282 ILE A N 1
ATOM 2124 C CA . ILE A 1 282 ? -8.464 -3.844 -19.007 1.00 93.31 282 ILE A CA 1
ATOM 2125 C C . ILE A 1 282 ? -8.268 -5.316 -19.388 1.00 93.31 282 ILE A C 1
ATOM 2127 O O . ILE A 1 282 ? -8.174 -5.645 -20.567 1.00 93.31 282 ILE A O 1
ATOM 2131 N N . PHE A 1 283 ? -8.226 -6.206 -18.395 1.00 92.75 283 PHE A N 1
ATOM 2132 C CA . PHE A 1 283 ? -8.062 -7.649 -18.608 1.00 92.75 283 PHE A CA 1
ATOM 2133 C C . PHE A 1 283 ? -9.373 -8.438 -18.506 1.00 92.75 283 PHE A C 1
ATOM 2135 O O . PHE A 1 283 ? -9.406 -9.626 -18.820 1.00 92.75 283 PHE A O 1
ATOM 2142 N N . GLY A 1 284 ? -10.453 -7.786 -18.072 1.00 91.75 284 GLY A N 1
ATOM 2143 C CA . GLY A 1 284 ? -11.730 -8.421 -17.773 1.00 91.75 284 GLY A CA 1
ATOM 2144 C C . GLY A 1 284 ? -11.783 -9.053 -16.377 1.00 91.75 284 GLY A C 1
ATOM 2145 O O . GLY A 1 284 ? -10.818 -9.623 -15.867 1.00 91.75 284 GLY A O 1
ATOM 2146 N N . ILE A 1 285 ? -12.964 -8.972 -15.758 1.00 87.81 285 ILE A N 1
ATOM 2147 C CA . ILE A 1 285 ? -13.199 -9.397 -14.369 1.00 87.81 285 ILE A CA 1
ATOM 2148 C C . ILE A 1 285 ? -12.893 -10.890 -14.177 1.00 87.81 285 ILE A C 1
ATOM 2150 O O . ILE A 1 285 ? -12.257 -11.258 -13.194 1.00 87.81 285 ILE A O 1
ATOM 2154 N N . GLU A 1 286 ? -13.293 -11.741 -15.126 1.00 92.12 286 GLU A N 1
ATOM 2155 C CA . GLU A 1 286 ? -13.120 -13.197 -15.031 1.00 92.12 286 GLU A CA 1
ATOM 2156 C C . GLU A 1 286 ? -11.648 -13.624 -14.980 1.00 92.12 286 GLU A C 1
ATOM 2158 O O . GLU A 1 286 ? -11.276 -14.488 -14.177 1.00 92.12 286 GLU A O 1
ATOM 2163 N N . LEU A 1 287 ? -10.801 -13.006 -15.812 1.00 93.12 287 LEU A N 1
ATOM 2164 C CA . LEU A 1 287 ? -9.372 -13.300 -15.852 1.00 93.12 287 LEU A CA 1
ATOM 2165 C C . LEU A 1 287 ? -8.704 -12.863 -14.549 1.00 93.12 287 LEU A C 1
ATOM 2167 O O . LEU A 1 287 ? -7.986 -13.645 -13.932 1.00 93.12 287 LEU A O 1
ATOM 2171 N N . GLU A 1 288 ? -8.979 -11.644 -14.086 1.00 93.38 288 GLU A N 1
ATOM 2172 C CA . GLU A 1 288 ? -8.388 -11.169 -12.838 1.00 93.38 288 GLU A CA 1
ATOM 2173 C C . GLU A 1 288 ? -8.856 -11.965 -11.617 1.00 93.38 288 GLU A C 1
ATOM 2175 O O . GLU A 1 288 ? -8.059 -12.235 -10.721 1.00 93.38 288 GLU A O 1
ATOM 2180 N N . ASP A 1 289 ? -10.128 -12.360 -11.564 1.00 92.81 289 ASP A N 1
ATOM 2181 C CA . ASP A 1 289 ? -10.647 -13.184 -10.471 1.00 92.81 289 ASP A CA 1
ATOM 2182 C C . ASP A 1 289 ? -10.031 -14.588 -10.490 1.00 92.81 289 ASP A C 1
ATOM 2184 O O . ASP A 1 289 ? -9.751 -15.154 -9.432 1.00 92.81 289 ASP A O 1
ATOM 2188 N N . SER A 1 290 ? -9.747 -15.131 -11.675 1.00 93.62 290 SER A N 1
ATOM 2189 C CA . SER A 1 290 ? -8.991 -16.379 -11.820 1.00 93.62 290 SER A CA 1
ATOM 2190 C C . SER A 1 290 ? -7.542 -16.221 -11.347 1.00 93.62 290 SER A C 1
ATOM 2192 O O . SER A 1 290 ? -7.048 -17.077 -10.613 1.00 93.62 290 SER A O 1
ATOM 2194 N N . THR A 1 291 ? -6.886 -15.101 -11.670 1.00 93.12 291 THR A N 1
ATOM 2195 C CA . THR A 1 291 ? -5.537 -14.762 -11.181 1.00 93.12 291 THR A CA 1
ATOM 2196 C C . THR A 1 291 ? -5.495 -14.644 -9.657 1.00 93.12 291 THR A C 1
ATOM 2198 O O . THR A 1 291 ? -4.594 -15.195 -9.025 1.00 93.12 291 THR A O 1
ATOM 2201 N N . ARG A 1 292 ? -6.491 -13.985 -9.048 1.00 94.50 292 ARG A N 1
ATOM 2202 C CA . ARG A 1 292 ? -6.623 -13.880 -7.584 1.00 94.50 292 ARG A CA 1
ATOM 2203 C C . ARG A 1 292 ? -6.763 -15.253 -6.941 1.00 94.50 292 ARG A C 1
ATOM 2205 O O . ARG A 1 292 ? -5.976 -15.586 -6.062 1.00 94.50 292 ARG A O 1
ATOM 2212 N N . LYS A 1 293 ? -7.701 -16.073 -7.431 1.00 94.00 293 LYS A N 1
ATOM 2213 C CA . LYS A 1 293 ? -7.910 -17.446 -6.940 1.00 94.00 293 LYS A CA 1
ATOM 2214 C C . LYS A 1 293 ? -6.633 -18.273 -7.022 1.00 94.00 293 LYS A C 1
ATOM 2216 O O . LYS A 1 293 ? -6.297 -18.959 -6.060 1.00 94.00 293 LYS A O 1
ATOM 2221 N N . LEU A 1 294 ? -5.915 -18.185 -8.144 1.00 92.75 294 LEU A N 1
ATOM 2222 C CA . LEU A 1 294 ? -4.644 -18.873 -8.319 1.00 92.75 294 LEU A CA 1
ATOM 2223 C C . LEU A 1 294 ? -3.639 -18.427 -7.251 1.00 92.75 294 LEU A C 1
ATOM 2225 O O . LEU A 1 294 ? -3.223 -19.263 -6.453 1.00 92.75 294 LEU A O 1
ATOM 2229 N N . GLY A 1 295 ? -3.310 -17.133 -7.179 1.00 88.81 295 GLY A N 1
ATOM 2230 C CA . GLY A 1 295 ? -2.299 -16.617 -6.248 1.00 88.81 295 GLY A CA 1
ATOM 2231 C C . GLY A 1 295 ? -2.640 -16.857 -4.773 1.00 88.81 295 GLY A C 1
ATOM 2232 O O . GLY A 1 295 ? -1.780 -17.245 -3.982 1.00 88.81 295 GLY A O 1
ATOM 2233 N N . GLU A 1 296 ? -3.910 -16.710 -4.400 1.00 90.81 296 GLU A N 1
ATOM 2234 C CA . GLU A 1 296 ? -4.372 -16.954 -3.031 1.00 90.81 296 GLU A CA 1
ATOM 2235 C C . GLU A 1 296 ? -4.288 -18.441 -2.654 1.00 90.81 296 GLU A C 1
ATOM 2237 O O . GLU A 1 296 ? -3.995 -18.752 -1.499 1.00 90.81 296 GLU A O 1
ATOM 2242 N N . SER A 1 297 ? -4.454 -19.352 -3.620 1.00 89.81 297 SER A N 1
ATOM 2243 C CA . SER A 1 297 ? -4.350 -20.805 -3.415 1.00 89.81 297 SER A CA 1
ATOM 2244 C C . SER A 1 297 ? -2.922 -21.369 -3.452 1.00 89.81 297 SER A C 1
ATOM 2246 O O . SER A 1 297 ? -2.719 -22.525 -3.081 1.00 89.81 297 SER A O 1
ATOM 2248 N N . MET A 1 298 ? -1.928 -20.589 -3.895 1.00 86.44 298 MET A N 1
ATOM 2249 C CA . MET A 1 298 ? -0.543 -21.063 -4.000 1.00 86.44 298 MET A CA 1
ATOM 2250 C C . MET A 1 298 ? 0.059 -21.355 -2.622 1.00 86.44 298 MET A C 1
ATOM 2252 O O . MET A 1 298 ? 0.006 -20.526 -1.720 1.00 86.44 298 MET A O 1
ATOM 2256 N N . ASN A 1 299 ? 0.703 -22.509 -2.460 1.00 81.75 299 ASN A N 1
ATOM 2257 C CA . ASN A 1 299 ? 1.507 -22.767 -1.266 1.00 81.75 299 ASN A CA 1
ATOM 2258 C C . ASN A 1 299 ? 2.752 -21.872 -1.243 1.00 81.75 299 ASN A C 1
ATOM 2260 O O . ASN A 1 299 ? 3.247 -21.460 -2.295 1.00 81.75 299 ASN A O 1
ATOM 2264 N N . ASP A 1 300 ? 3.282 -21.614 -0.047 1.00 75.94 300 ASP A N 1
ATOM 2265 C CA . ASP A 1 300 ? 4.557 -20.916 0.101 1.00 75.94 300 ASP A CA 1
ATOM 2266 C C . ASP A 1 300 ? 5.653 -21.698 -0.638 1.00 75.94 300 ASP A C 1
ATOM 2268 O O . ASP A 1 300 ? 5.904 -22.874 -0.360 1.00 75.94 300 ASP A O 1
ATOM 2272 N N . ILE A 1 301 ? 6.304 -21.044 -1.599 1.00 71.88 301 ILE A N 1
ATOM 2273 C CA . ILE A 1 301 ? 7.413 -21.636 -2.346 1.00 71.88 301 ILE A CA 1
ATOM 2274 C C . ILE A 1 301 ? 8.664 -21.549 -1.471 1.00 71.88 301 ILE A C 1
ATOM 2276 O O . ILE A 1 301 ? 9.053 -20.467 -1.032 1.00 71.88 301 ILE A O 1
ATOM 2280 N N . ILE A 1 302 ? 9.306 -22.692 -1.225 1.00 71.25 302 ILE A N 1
ATOM 2281 C CA . ILE A 1 302 ? 10.634 -22.751 -0.609 1.00 71.25 302 ILE A CA 1
ATOM 2282 C C . ILE A 1 302 ? 11.651 -22.709 -1.757 1.00 71.25 302 ILE A C 1
ATOM 2284 O O . ILE A 1 302 ? 11.672 -23.653 -2.549 1.00 71.25 302 ILE A O 1
ATOM 2288 N N . PRO A 1 303 ? 12.469 -21.648 -1.890 1.00 67.19 303 PRO A N 1
ATOM 2289 C CA . PRO A 1 303 ? 13.500 -21.596 -2.921 1.00 67.19 303 PRO A CA 1
ATOM 2290 C C . PRO A 1 303 ? 14.433 -22.805 -2.792 1.00 67.19 303 PRO A C 1
ATOM 2292 O O . PRO A 1 303 ? 14.981 -23.059 -1.720 1.00 67.19 303 PRO A O 1
ATOM 2295 N N . THR A 1 304 ? 14.587 -23.574 -3.869 1.00 70.31 304 THR A N 1
ATOM 2296 C CA . THR A 1 304 ? 15.403 -24.802 -3.880 1.00 70.31 304 THR A CA 1
ATOM 2297 C C . THR A 1 304 ? 16.848 -24.562 -4.311 1.00 70.31 304 THR A C 1
ATOM 2299 O O . THR A 1 304 ? 17.687 -25.442 -4.139 1.00 70.31 304 THR A O 1
ATOM 2302 N N . CYS A 1 305 ? 17.151 -23.399 -4.886 1.00 67.69 305 CYS A N 1
ATOM 2303 C CA . CYS A 1 305 ? 18.492 -22.995 -5.296 1.00 67.69 305 CYS A CA 1
ATOM 2304 C C . CYS A 1 305 ? 18.944 -21.750 -4.527 1.00 67.69 305 CYS A C 1
ATOM 2306 O O . CYS A 1 305 ? 18.125 -20.944 -4.085 1.00 67.69 305 CYS A O 1
ATOM 2308 N N . THR A 1 306 ? 20.261 -21.597 -4.374 1.00 71.12 306 THR A N 1
ATOM 2309 C CA . THR A 1 306 ? 20.845 -20.351 -3.877 1.00 71.12 306 THR A CA 1
ATOM 2310 C C . THR A 1 306 ? 20.592 -19.260 -4.905 1.00 71.12 306 THR A C 1
ATOM 2312 O O . THR A 1 306 ? 20.954 -19.400 -6.074 1.00 71.12 306 THR A O 1
ATOM 2315 N N . GLU A 1 307 ? 19.948 -18.188 -4.467 1.00 73.81 307 GLU A N 1
ATOM 2316 C CA . GLU A 1 307 ? 19.732 -17.014 -5.294 1.00 73.81 307 GLU A CA 1
ATOM 2317 C C . GLU A 1 307 ? 21.088 -16.398 -5.674 1.00 73.81 307 GLU A C 1
ATOM 2319 O O . GLU A 1 307 ? 21.949 -16.177 -4.821 1.00 73.81 307 GLU A O 1
ATOM 2324 N N . VAL A 1 308 ? 21.307 -16.193 -6.973 1.00 81.31 308 VAL A N 1
ATOM 2325 C CA . VAL A 1 308 ? 22.574 -15.683 -7.507 1.00 81.31 308 VAL A CA 1
ATOM 2326 C C . VAL A 1 308 ? 22.501 -14.162 -7.565 1.00 81.31 308 VAL A C 1
ATOM 2328 O O . VAL A 1 308 ? 21.818 -13.616 -8.432 1.00 81.31 308 VAL A O 1
ATOM 2331 N N . ASP A 1 309 ? 23.224 -13.484 -6.673 1.00 85.94 309 ASP A N 1
ATOM 2332 C CA . ASP A 1 309 ? 23.347 -12.026 -6.704 1.00 85.94 309 ASP A CA 1
ATOM 2333 C C . ASP A 1 309 ? 24.239 -11.589 -7.876 1.00 85.94 309 ASP A C 1
ATOM 2335 O O . ASP A 1 309 ? 25.469 -11.684 -7.822 1.00 85.94 309 ASP A O 1
ATOM 2339 N N . ARG A 1 310 ? 23.615 -11.090 -8.952 1.00 85.94 310 ARG A N 1
ATOM 2340 C CA . ARG A 1 310 ? 24.322 -10.637 -10.162 1.00 85.94 310 ARG A CA 1
ATOM 2341 C C . ARG A 1 310 ? 25.238 -9.437 -9.907 1.00 85.94 310 ARG A C 1
ATOM 2343 O O . ARG A 1 310 ? 26.122 -9.180 -10.719 1.00 85.94 310 ARG A O 1
ATOM 2350 N N . ALA A 1 311 ? 25.087 -8.741 -8.778 1.00 83.88 311 ALA A N 1
ATOM 2351 C CA . ALA A 1 311 ? 25.994 -7.673 -8.372 1.00 83.88 311 ALA A CA 1
ATOM 2352 C C . ALA A 1 311 ? 27.427 -8.154 -8.090 1.00 83.88 311 ALA A C 1
ATOM 2354 O O . ALA A 1 311 ? 28.342 -7.334 -8.145 1.00 83.88 311 ALA A O 1
ATOM 2355 N N . LEU A 1 312 ? 27.615 -9.445 -7.782 1.00 81.12 312 LEU A N 1
ATOM 2356 C CA . LEU A 1 312 ? 28.908 -10.033 -7.406 1.00 81.12 312 LEU A CA 1
ATOM 2357 C C . LEU A 1 312 ? 29.774 -10.450 -8.601 1.00 81.12 312 LEU A C 1
ATOM 2359 O O . LEU A 1 312 ? 30.952 -10.734 -8.421 1.00 81.12 312 LEU A O 1
ATOM 2363 N N . PHE A 1 313 ? 29.196 -10.525 -9.801 1.00 72.00 313 PHE A N 1
ATOM 2364 C CA . PHE A 1 313 ? 29.889 -10.999 -11.006 1.00 72.00 313 PHE A CA 1
ATOM 2365 C C . PHE A 1 313 ? 30.331 -9.861 -11.928 1.00 72.00 313 PHE A C 1
ATOM 2367 O O . PHE A 1 313 ? 31.090 -10.095 -12.863 1.00 72.00 313 PHE A O 1
ATOM 2374 N N . ASN A 1 314 ? 29.879 -8.636 -11.651 1.00 57.28 314 ASN A N 1
ATOM 2375 C CA . ASN A 1 314 ? 30.360 -7.435 -12.319 1.00 57.28 314 ASN A CA 1
ATOM 2376 C C . ASN A 1 314 ? 31.497 -6.821 -11.491 1.00 57.28 314 ASN A C 1
ATOM 2378 O O . ASN A 1 314 ? 31.281 -5.864 -10.745 1.00 57.28 314 ASN A O 1
ATOM 2382 N N . ASP A 1 315 ? 32.700 -7.375 -11.644 1.00 50.78 315 ASP A N 1
ATOM 2383 C CA . ASP A 1 315 ? 33.947 -6.639 -11.419 1.00 50.78 315 ASP A CA 1
ATOM 2384 C C . ASP A 1 315 ? 34.165 -5.708 -12.620 1.00 50.78 315 ASP A C 1
ATOM 2386 O O . ASP A 1 315 ? 34.970 -5.990 -13.500 1.00 50.78 315 ASP A O 1
ATOM 2390 N N . ASP A 1 316 ? 33.422 -4.603 -12.672 1.00 45.88 316 ASP A N 1
ATOM 2391 C CA . ASP A 1 316 ? 33.793 -3.464 -13.507 1.00 45.88 316 ASP A CA 1
ATOM 2392 C C . ASP A 1 316 ? 33.994 -2.254 -12.603 1.00 45.88 316 ASP A C 1
ATOM 2394 O O . ASP A 1 316 ? 33.144 -1.890 -11.786 1.00 45.88 316 ASP A O 1
ATOM 2398 N N . ALA A 1 317 ? 35.175 -1.670 -12.747 1.00 43.09 317 ALA A N 1
ATOM 2399 C CA . ALA A 1 317 ? 35.777 -0.615 -11.954 1.00 43.09 317 ALA A CA 1
ATOM 2400 C C . ALA A 1 317 ? 35.100 0.765 -12.085 1.00 43.09 317 ALA A C 1
ATOM 2402 O O . ALA A 1 317 ? 35.788 1.774 -12.035 1.00 43.09 317 ALA A O 1
ATOM 2403 N N . ASP A 1 318 ? 33.773 0.819 -12.182 1.00 43.31 318 ASP A N 1
ATOM 2404 C CA . ASP A 1 318 ? 32.994 2.058 -12.186 1.00 43.31 318 ASP A CA 1
ATOM 2405 C C . ASP A 1 318 ? 31.912 1.984 -11.105 1.00 43.31 318 ASP A C 1
ATOM 2407 O O . ASP A 1 318 ? 30.713 1.836 -11.353 1.00 43.31 318 ASP A O 1
ATOM 2411 N N . ALA A 1 319 ? 32.346 2.125 -9.851 1.00 41.16 319 ALA A N 1
ATOM 2412 C CA . ALA A 1 319 ? 31.514 2.847 -8.906 1.00 41.16 319 ALA A CA 1
ATOM 2413 C C . ALA A 1 319 ? 31.324 4.244 -9.509 1.00 41.16 319 ALA A C 1
ATOM 2415 O O . ALA A 1 319 ? 32.259 5.041 -9.494 1.00 41.16 319 ALA A O 1
ATOM 2416 N N . LEU A 1 320 ? 30.156 4.500 -10.105 1.00 49.50 320 LEU A N 1
ATOM 2417 C CA . LEU A 1 320 ? 29.744 5.837 -10.522 1.00 49.50 320 LEU A CA 1
ATOM 2418 C C . LEU A 1 320 ? 29.810 6.727 -9.278 1.00 49.50 320 LEU A C 1
ATOM 2420 O O . LEU A 1 320 ? 28.940 6.681 -8.412 1.00 49.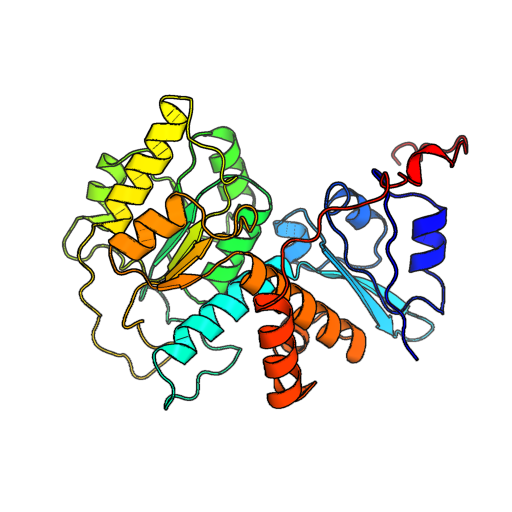50 320 LEU A O 1
ATOM 2424 N N . THR A 1 321 ? 30.920 7.445 -9.150 1.00 39.41 321 THR A N 1
ATOM 2425 C CA . THR A 1 321 ? 31.134 8.469 -8.140 1.00 39.41 321 THR A CA 1
ATOM 2426 C C . THR A 1 321 ? 30.126 9.582 -8.361 1.00 39.41 321 THR A C 1
ATOM 2428 O O . THR A 1 321 ? 29.942 10.017 -9.498 1.00 39.41 321 THR A O 1
ATOM 2431 N N . ASP A 1 322 ? 29.510 10.028 -7.268 1.00 37.91 322 ASP A N 1
ATOM 2432 C CA . ASP A 1 322 ? 28.580 11.152 -7.208 1.00 37.91 322 ASP A CA 1
ATOM 2433 C C . ASP A 1 322 ? 29.059 12.352 -8.052 1.00 37.91 322 ASP A C 1
ATOM 2435 O O . ASP A 1 322 ? 30.142 12.909 -7.825 1.00 37.91 322 ASP A O 1
ATOM 2439 N N . HIS A 1 323 ? 28.222 12.770 -9.002 1.00 34.69 323 HIS A N 1
ATOM 2440 C CA . HIS A 1 323 ? 28.267 14.078 -9.655 1.00 34.69 323 HIS A CA 1
ATOM 2441 C C . HIS A 1 323 ? 26.894 14.735 -9.565 1.00 34.69 323 HIS A C 1
ATOM 2443 O O . HIS A 1 323 ? 25.896 14.059 -9.905 1.00 34.69 323 HIS A O 1
#

Radius of gyration: 20.46 Å; Cα contacts (8 Å, |Δi|>4): 537; chains: 1; bounding box: 61×42×58 Å

Mean predicted aligned error: 5.39 Å